Protein AF-A0A537RNT7-F1 (afdb_monomer_lite)

Radius of gyration: 30.48 Å; chains: 1; bounding box: 81×65×104 Å

pLDDT: mean 70.05, std 24.28, range [28.72, 98.38]

Foldseek 3Di:
DDDDDDDDDDPPPPPDPPPPQPFQADQAFKWKFKKWKKKAFQDDQQGGDHGDRDIDIDMWIKMWGWHDDDRQKTKTWIDTPRDIWIKIWGQDSQQWIWMDTDFWIKIKHDPDSQWIKIWIFGDDPGMTMIMITPTTGGPDDPPDPPPPPPPDPDDDDDDDDDDPDPPPPPPPPPVVPVVPDDDPPDPDPPDPDDDDDDDDDDDDDD

Structure (mmCIF, N/CA/C/O backbone):
data_AF-A0A537RNT7-F1
#
_entry.id   AF-A0A537RNT7-F1
#
loop_
_atom_site.group_PDB
_atom_site.id
_atom_site.type_symbol
_atom_site.label_atom_id
_atom_site.label_alt_id
_atom_site.label_comp_id
_atom_site.label_asym_id
_atom_site.label_entity_id
_atom_site.label_seq_id
_atom_site.pdbx_PDB_ins_code
_atom_site.Cartn_x
_atom_site.Cartn_y
_atom_site.Cartn_z
_atom_site.occupancy
_atom_site.B_iso_or_equiv
_atom_site.auth_seq_id
_atom_site.auth_comp_id
_atom_site.auth_asym_id
_atom_site.auth_atom_id
_atom_site.pdbx_PDB_model_num
ATOM 1 N N . MET A 1 1 ? -22.898 -2.368 80.559 1.00 43.19 1 MET A N 1
ATOM 2 C CA . MET A 1 1 ? -22.439 -3.370 79.573 1.00 43.19 1 MET A CA 1
ATOM 3 C C . MET A 1 1 ? -23.565 -3.622 78.578 1.00 43.19 1 MET A C 1
ATOM 5 O O . MET A 1 1 ? -24.554 -4.219 78.964 1.00 43.19 1 MET A O 1
ATOM 9 N N . SER A 1 2 ? -23.454 -3.150 77.336 1.00 40.31 2 SER A N 1
ATOM 10 C CA . SER A 1 2 ? -24.200 -3.710 76.201 1.00 40.31 2 SER A CA 1
ATOM 11 C C . SER A 1 2 ? -23.455 -3.358 74.917 1.00 40.31 2 SER A C 1
ATOM 13 O O . SER A 1 2 ? -23.064 -2.210 74.714 1.00 40.31 2 SER A O 1
ATOM 15 N N . LYS A 1 3 ? -23.155 -4.393 74.136 1.00 45.81 3 LYS A N 1
ATOM 16 C CA . LYS A 1 3 ? -22.299 -4.388 72.951 1.00 45.81 3 LYS A CA 1
ATOM 17 C C . LYS A 1 3 ? -23.186 -4.149 71.731 1.00 45.81 3 LYS A C 1
ATOM 19 O O . LYS A 1 3 ? -24.070 -4.958 71.479 1.00 45.81 3 LYS A O 1
ATOM 24 N N . LEU A 1 4 ? -22.922 -3.106 70.952 1.00 47.31 4 LEU A N 1
ATOM 25 C CA . LEU A 1 4 ? -23.446 -2.975 69.591 1.00 47.31 4 LEU A CA 1
ATOM 26 C C . LEU A 1 4 ? -22.250 -2.850 68.653 1.00 47.31 4 LEU A C 1
ATOM 28 O O . LEU A 1 4 ? -21.698 -1.776 68.437 1.00 47.31 4 LEU A O 1
ATOM 32 N N . ALA A 1 5 ? -21.798 -4.013 68.188 1.00 50.59 5 ALA A N 1
ATOM 33 C CA . ALA A 1 5 ? -20.773 -4.147 67.170 1.00 50.59 5 ALA A CA 1
ATOM 34 C C . ALA A 1 5 ? -21.406 -3.852 65.806 1.00 50.59 5 ALA A C 1
ATOM 36 O O . ALA A 1 5 ? -22.271 -4.596 65.345 1.00 50.59 5 ALA A O 1
ATOM 37 N N . TRP A 1 6 ? -20.981 -2.766 65.167 1.00 46.75 6 TRP A N 1
ATOM 38 C CA . TRP A 1 6 ? -21.358 -2.458 63.794 1.00 46.75 6 TRP A CA 1
ATOM 39 C C . TRP A 1 6 ? -20.323 -3.101 62.868 1.00 46.75 6 TRP A C 1
ATOM 41 O O . TRP A 1 6 ? -19.198 -2.622 62.749 1.00 46.75 6 TRP A O 1
ATOM 51 N N . ILE A 1 7 ? -20.677 -4.228 62.251 1.00 51.19 7 ILE A N 1
ATOM 52 C CA . ILE A 1 7 ? -19.862 -4.837 61.196 1.00 51.19 7 ILE A CA 1
ATOM 53 C C . ILE A 1 7 ? -20.278 -4.177 59.882 1.00 51.19 7 ILE A C 1
ATOM 55 O O . ILE A 1 7 ? -21.310 -4.511 59.303 1.00 51.19 7 ILE A O 1
ATOM 59 N N . GLY A 1 8 ? -19.489 -3.202 59.432 1.00 55.38 8 GLY A N 1
ATOM 60 C CA . GLY A 1 8 ? -19.576 -2.670 58.076 1.00 55.38 8 GLY A CA 1
ATOM 61 C C . GLY A 1 8 ? -18.930 -3.649 57.099 1.00 55.38 8 GLY A C 1
ATOM 62 O O . GLY A 1 8 ? -17.717 -3.842 57.121 1.00 55.38 8 GLY A O 1
ATOM 63 N N . PHE A 1 9 ? -19.736 -4.282 56.248 1.00 56.91 9 PHE A N 1
ATOM 64 C CA . PHE A 1 9 ? -19.263 -5.143 55.164 1.00 56.91 9 PHE A CA 1
ATOM 65 C C . PHE A 1 9 ? -18.725 -4.255 54.028 1.00 56.91 9 PHE A C 1
ATOM 67 O O . PHE A 1 9 ? -19.491 -3.688 53.251 1.00 56.91 9 PHE A O 1
ATOM 74 N N . PHE A 1 10 ? -17.404 -4.083 53.951 1.00 54.62 10 PHE A N 1
ATOM 75 C CA . PHE A 1 10 ? -16.751 -3.341 52.869 1.00 54.62 10 PHE A CA 1
ATOM 76 C C . PHE A 1 10 ? -16.607 -4.264 51.649 1.00 54.62 10 PHE A C 1
ATOM 78 O O . PHE A 1 10 ? -15.688 -5.078 51.569 1.00 54.62 10 PHE A O 1
ATOM 85 N N . ALA A 1 11 ? -17.540 -4.178 50.699 1.00 60.09 11 ALA A N 1
ATOM 86 C CA . ALA A 1 11 ? -17.417 -4.862 49.416 1.00 60.09 11 ALA A CA 1
ATOM 87 C C . ALA A 1 11 ? -16.386 -4.122 48.546 1.00 60.09 11 ALA A C 1
ATOM 89 O O . ALA A 1 11 ? -16.688 -3.091 47.946 1.00 60.09 11 ALA A O 1
ATOM 90 N N . ILE A 1 12 ? -15.153 -4.632 48.489 1.00 62.16 12 ILE A N 1
ATOM 91 C CA . ILE A 1 12 ? -14.132 -4.140 47.558 1.00 62.16 12 ILE A CA 1
ATOM 92 C C . ILE A 1 12 ? -14.492 -4.662 46.163 1.00 62.16 12 ILE A C 1
ATOM 94 O O . ILE A 1 12 ? -14.160 -5.787 45.795 1.00 62.16 12 ILE A O 1
ATOM 98 N N . LEU A 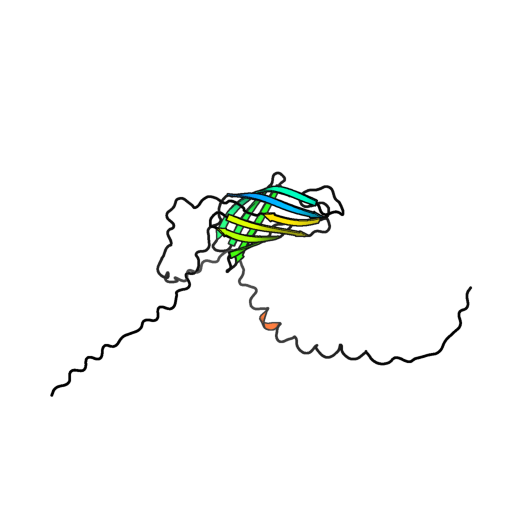1 13 ? -15.210 -3.843 45.393 1.00 64.25 13 LEU A N 1
ATOM 99 C CA . LEU A 1 13 ? -15.460 -4.085 43.978 1.00 64.25 13 LEU A CA 1
ATOM 100 C C . LEU A 1 13 ? -14.142 -3.854 43.224 1.00 64.25 13 LEU A C 1
ATOM 102 O O . LEU A 1 13 ? -13.757 -2.719 42.946 1.00 64.25 13 LEU A O 1
ATOM 106 N N . THR A 1 14 ? -13.406 -4.925 42.935 1.00 64.12 14 THR A N 1
ATOM 107 C CA . THR A 1 14 ? -12.232 -4.858 42.063 1.00 64.12 14 THR A CA 1
ATOM 108 C C . THR A 1 14 ? -12.715 -4.594 40.640 1.00 64.12 14 THR A C 1
ATOM 110 O O . THR A 1 14 ? -13.122 -5.495 39.911 1.00 64.12 14 THR A O 1
ATOM 113 N N . ALA A 1 15 ? -12.723 -3.322 40.241 1.00 62.75 15 ALA A N 1
ATOM 114 C CA . ALA A 1 15 ? -12.911 -2.951 38.849 1.00 62.75 15 ALA A CA 1
ATOM 115 C C . ALA A 1 15 ? -11.718 -3.502 38.055 1.00 62.75 15 ALA A C 1
ATOM 117 O O . ALA A 1 15 ? -10.643 -2.903 38.029 1.00 62.75 15 ALA A O 1
ATOM 118 N N . ALA A 1 16 ? -11.886 -4.678 37.446 1.00 60.75 16 ALA A N 1
ATOM 119 C CA . ALA A 1 16 ? -10.950 -5.154 36.443 1.00 60.75 16 ALA A CA 1
ATOM 120 C C . ALA A 1 16 ? -10.860 -4.072 35.356 1.00 60.75 16 ALA A C 1
ATOM 122 O O . ALA A 1 16 ? -11.909 -3.588 34.914 1.00 60.75 16 ALA A O 1
ATOM 123 N N . PRO A 1 17 ? -9.655 -3.652 34.931 1.00 56.00 17 PRO A N 1
ATOM 124 C CA . PRO A 1 17 ? -9.546 -2.698 33.846 1.00 56.00 17 PRO A CA 1
ATOM 125 C C . PRO A 1 17 ? -10.204 -3.328 32.621 1.00 56.00 17 PRO A C 1
ATOM 127 O O . PRO A 1 17 ? -9.716 -4.314 32.067 1.00 56.00 17 PRO A O 1
ATOM 130 N N . ALA A 1 18 ? -11.343 -2.774 32.211 1.00 61.38 18 ALA A N 1
ATOM 131 C CA . ALA A 1 18 ? -11.897 -3.054 30.905 1.00 61.38 18 ALA A CA 1
ATOM 132 C C . ALA A 1 18 ? -10.848 -2.571 29.903 1.00 61.38 18 ALA A C 1
ATOM 134 O O . ALA A 1 18 ? -10.627 -1.367 29.761 1.00 61.38 18 ALA A O 1
ATOM 135 N N . SER A 1 19 ? -10.150 -3.505 29.255 1.00 53.81 19 SER A N 1
ATOM 136 C CA . SER A 1 19 ? -9.335 -3.176 28.094 1.00 53.81 19 SER A CA 1
ATOM 137 C C . SER A 1 19 ? -10.293 -2.569 27.079 1.00 53.81 19 SER A C 1
ATOM 139 O O . SER A 1 19 ? -11.113 -3.275 26.491 1.00 53.81 19 SER A O 1
ATOM 141 N N . ALA A 1 20 ? -10.272 -1.241 26.964 1.00 51.84 20 ALA A N 1
ATOM 142 C CA . ALA A 1 20 ? -11.041 -0.535 25.964 1.00 51.84 20 ALA A CA 1
ATOM 143 C C . ALA A 1 20 ? -10.585 -1.089 24.618 1.00 51.84 20 ALA A C 1
ATOM 145 O O . ALA A 1 20 ? -9.465 -0.825 24.178 1.00 51.84 20 ALA A O 1
ATOM 146 N N . GLN A 1 21 ? -11.426 -1.921 24.005 1.00 53.06 21 GLN A N 1
ATOM 147 C CA . GLN A 1 21 ? -11.196 -2.415 22.663 1.00 53.06 21 GLN A CA 1
ATOM 148 C C . GLN A 1 21 ? -11.067 -1.180 21.782 1.00 53.06 21 GLN A C 1
ATOM 150 O O . GLN A 1 21 ? -12.055 -0.486 21.544 1.00 53.06 21 GLN A O 1
ATOM 155 N N . THR A 1 22 ? -9.833 -0.853 21.389 1.00 61.53 22 THR A N 1
ATOM 156 C CA . THR A 1 22 ? -9.550 0.360 20.629 1.00 61.53 22 THR A CA 1
ATOM 157 C C . THR A 1 22 ? -10.434 0.319 19.394 1.00 61.53 22 THR A C 1
ATOM 159 O O . THR A 1 22 ? -10.381 -0.649 18.626 1.00 61.53 22 THR A O 1
ATOM 162 N N . ALA A 1 23 ? -11.312 1.317 19.268 1.00 77.06 23 ALA A N 1
ATOM 163 C CA . ALA A 1 23 ? -12.194 1.434 18.121 1.00 77.06 23 ALA A CA 1
ATOM 164 C C . ALA A 1 23 ? -11.345 1.315 16.851 1.00 77.06 23 ALA A C 1
ATOM 166 O O . ALA A 1 23 ? -10.256 1.888 16.774 1.00 77.06 23 ALA A O 1
ATOM 167 N N . ILE A 1 24 ? -11.802 0.509 15.892 1.00 86.19 24 ILE A N 1
ATOM 168 C CA . ILE A 1 24 ? -11.060 0.325 14.645 1.00 86.19 24 ILE A CA 1
ATOM 169 C C . ILE A 1 24 ? -11.063 1.683 13.928 1.00 86.19 24 ILE A C 1
ATOM 171 O O . ILE A 1 24 ? -12.154 2.194 13.667 1.00 86.19 24 ILE A O 1
ATOM 175 N N . PRO A 1 25 ? -9.892 2.282 13.647 1.00 87.38 25 PRO A N 1
ATOM 176 C CA . PRO A 1 25 ? -9.839 3.604 13.040 1.00 87.38 25 PRO A CA 1
ATOM 177 C C . PRO A 1 25 ? -10.431 3.561 11.633 1.00 87.38 25 PRO A C 1
ATOM 179 O O . PRO A 1 25 ? -10.154 2.634 10.871 1.00 87.38 25 PRO A O 1
ATOM 182 N N . ASP A 1 26 ? -11.236 4.566 11.294 1.00 91.12 26 ASP A N 1
ATOM 183 C CA . ASP A 1 26 ? -11.715 4.777 9.931 1.00 91.12 26 ASP A CA 1
ATOM 184 C C . ASP A 1 26 ? -10.600 5.426 9.105 1.00 91.12 26 ASP A C 1
ATOM 186 O O . ASP A 1 26 ? -10.165 6.538 9.400 1.00 91.12 26 ASP A O 1
ATOM 190 N N . LEU A 1 27 ? -10.107 4.703 8.104 1.00 93.38 27 LEU A N 1
ATOM 191 C CA . LEU A 1 27 ? -9.015 5.112 7.225 1.00 93.38 27 LEU A CA 1
ATOM 192 C C . LEU A 1 27 ? -9.521 5.643 5.878 1.00 93.38 27 LEU A C 1
ATOM 194 O O . LEU A 1 27 ? -8.708 6.013 5.028 1.00 93.38 27 LEU A O 1
ATOM 198 N N . ARG A 1 28 ? -10.840 5.669 5.643 1.00 95.19 28 ARG A N 1
ATOM 199 C CA . ARG A 1 28 ? -11.409 6.114 4.364 1.00 95.19 28 ARG A CA 1
ATOM 200 C C . ARG A 1 28 ? -10.995 7.545 4.027 1.00 95.19 28 ARG A C 1
ATOM 202 O O . ARG A 1 28 ? -10.928 8.418 4.889 1.00 95.19 28 ARG A O 1
ATOM 209 N N . GLY A 1 29 ? -10.769 7.784 2.738 1.00 95.00 29 GLY A N 1
ATOM 210 C CA . GLY A 1 29 ? -10.389 9.080 2.182 1.00 95.00 29 GLY A CA 1
ATOM 211 C C . GLY A 1 29 ? -9.071 9.051 1.414 1.00 95.00 29 GLY A C 1
ATOM 212 O O . GLY A 1 29 ? -8.588 7.992 1.010 1.00 95.00 29 GLY A O 1
ATOM 213 N N . THR A 1 30 ? -8.519 10.239 1.170 1.00 95.00 30 THR A N 1
ATOM 214 C CA . THR A 1 30 ? -7.352 10.435 0.303 1.00 95.00 30 THR A CA 1
ATOM 215 C C . THR A 1 30 ? -6.109 10.744 1.123 1.00 95.00 30 THR A C 1
ATOM 217 O O . THR A 1 30 ? -6.066 11.715 1.876 1.00 95.00 30 THR A O 1
ATOM 220 N N . TRP A 1 31 ? -5.081 9.937 0.914 1.00 94.25 31 TRP A N 1
ATOM 221 C CA . TRP A 1 31 ? -3.789 9.997 1.570 1.00 94.25 31 TRP A CA 1
ATOM 222 C C . TRP A 1 31 ? -2.728 10.370 0.547 1.00 94.25 31 TRP A C 1
ATOM 224 O O . TRP A 1 31 ? -2.708 9.823 -0.554 1.00 94.25 31 TRP A O 1
ATOM 234 N N . LYS A 1 32 ? -1.839 11.298 0.892 1.00 92.62 32 LYS A N 1
ATOM 235 C CA . LYS A 1 32 ? -0.743 11.726 0.013 1.00 92.62 32 LYS A CA 1
ATOM 236 C C . LYS A 1 32 ? 0.597 11.522 0.695 1.00 92.62 32 LYS A C 1
ATOM 238 O O . LYS A 1 32 ? 0.715 11.750 1.900 1.00 92.62 32 LYS A O 1
ATOM 243 N N . GLY A 1 33 ? 1.603 11.137 -0.076 1.00 90.38 33 GLY A N 1
ATOM 244 C CA . GLY A 1 33 ? 2.962 10.981 0.422 1.00 90.38 33 GLY A CA 1
ATOM 245 C C . GLY A 1 33 ? 3.997 11.011 -0.693 1.00 90.38 33 GLY A C 1
ATOM 246 O O . GLY A 1 33 ? 3.669 10.963 -1.878 1.00 90.38 33 GLY A O 1
ATOM 247 N N . ASN A 1 34 ? 5.257 11.086 -0.277 1.00 90.25 34 ASN A N 1
ATOM 248 C CA . ASN A 1 34 ? 6.408 10.893 -1.144 1.00 90.25 34 ASN A CA 1
ATOM 249 C C . ASN A 1 34 ? 7.112 9.607 -0.739 1.00 90.25 34 ASN A C 1
ATOM 251 O O . ASN A 1 34 ? 7.266 9.309 0.446 1.00 90.25 34 ASN A O 1
ATOM 255 N N . SER A 1 35 ? 7.507 8.855 -1.748 1.00 89.44 35 SER A N 1
ATOM 256 C CA . SER A 1 35 ? 8.109 7.547 -1.619 1.00 89.44 35 SER A CA 1
ATOM 257 C C . SER A 1 35 ? 9.646 7.669 -1.544 1.00 89.44 35 SER A C 1
ATOM 259 O O . SER A 1 35 ? 10.236 8.540 -2.184 1.00 89.44 35 SER A O 1
ATOM 261 N N . GLU A 1 36 ? 10.313 6.779 -0.812 1.00 91.94 36 GLU A N 1
ATOM 262 C CA . GLU A 1 36 ? 11.768 6.564 -0.824 1.00 91.94 36 GLU A CA 1
ATOM 263 C C . GLU A 1 36 ? 12.036 5.112 -1.245 1.00 91.94 36 GLU A C 1
ATOM 265 O O . GLU A 1 36 ? 11.879 4.186 -0.450 1.00 91.94 36 GLU A O 1
ATOM 270 N N . SER A 1 37 ? 12.351 4.896 -2.526 1.00 90.62 37 SER A N 1
ATOM 271 C CA . SER A 1 37 ? 12.498 3.559 -3.120 1.00 90.62 37 SER A CA 1
ATOM 272 C C . SER A 1 37 ? 13.939 3.225 -3.473 1.00 90.62 37 SER A C 1
ATOM 274 O O . SER A 1 37 ? 14.713 4.097 -3.869 1.00 90.62 37 SER A O 1
ATOM 276 N N . ILE A 1 38 ? 14.260 1.939 -3.382 1.00 92.88 38 ILE A N 1
ATOM 277 C CA . ILE A 1 38 ? 15.464 1.326 -3.927 1.00 92.88 38 ILE A CA 1
ATOM 278 C C . ILE A 1 38 ? 15.061 0.210 -4.892 1.00 92.88 38 ILE A C 1
ATOM 280 O O . ILE A 1 38 ? 14.199 -0.617 -4.588 1.00 92.88 38 ILE A O 1
ATOM 284 N N . ILE A 1 39 ? 15.657 0.225 -6.081 1.00 92.94 39 ILE A N 1
ATOM 285 C CA . ILE A 1 39 ? 15.266 -0.622 -7.209 1.00 92.94 39 ILE A CA 1
ATOM 286 C C . ILE A 1 39 ? 16.500 -1.331 -7.760 1.00 92.94 39 ILE A C 1
ATOM 288 O O . ILE A 1 39 ? 17.500 -0.681 -8.069 1.00 92.94 39 ILE A O 1
ATOM 292 N N . LEU A 1 40 ? 16.403 -2.644 -7.942 1.00 92.56 40 LEU A N 1
ATOM 293 C CA . LEU A 1 40 ? 17.336 -3.459 -8.718 1.00 92.56 40 LEU A CA 1
ATOM 294 C C . LEU A 1 40 ? 16.601 -4.019 -9.945 1.00 92.56 40 LEU A C 1
ATOM 296 O O . LEU A 1 40 ? 15.447 -4.433 -9.827 1.00 92.56 40 LEU A O 1
ATOM 300 N N . GLY A 1 41 ? 17.246 -4.038 -11.114 1.00 92.31 41 GLY A N 1
ATOM 301 C CA . GLY A 1 41 ? 16.611 -4.457 -12.368 1.00 92.31 41 GLY A CA 1
ATOM 302 C C . GLY A 1 41 ? 15.785 -3.347 -13.031 1.00 92.31 41 GLY A C 1
ATOM 303 O O . GLY A 1 41 ? 16.195 -2.184 -13.034 1.00 92.31 41 GLY A O 1
ATOM 304 N N . ALA A 1 42 ? 14.653 -3.709 -13.642 1.00 88.06 42 ALA A N 1
ATOM 305 C CA . ALA A 1 42 ? 13.812 -2.814 -14.454 1.00 88.06 42 ALA A CA 1
ATOM 306 C C . ALA A 1 42 ? 12.785 -1.979 -13.647 1.00 88.06 42 ALA A C 1
ATOM 308 O O . ALA A 1 42 ? 12.146 -1.073 -14.188 1.00 88.06 42 ALA A O 1
ATOM 309 N N . GLY A 1 43 ? 12.624 -2.259 -12.350 1.00 85.38 43 GLY A N 1
ATOM 310 C CA . GLY A 1 43 ? 11.585 -1.651 -11.508 1.00 85.38 43 GLY A CA 1
ATOM 311 C C . GLY A 1 43 ? 10.179 -2.198 -11.775 1.00 85.38 43 GLY A C 1
ATOM 312 O O . GLY A 1 43 ? 10.021 -3.275 -12.343 1.00 85.38 43 GLY A O 1
ATOM 313 N N . ASN A 1 44 ? 9.157 -1.455 -11.343 1.00 82.88 44 ASN A N 1
ATOM 314 C CA . ASN A 1 44 ? 7.738 -1.782 -11.546 1.00 82.88 44 ASN A CA 1
ATOM 315 C C . ASN A 1 44 ? 6.987 -0.598 -12.205 1.00 82.88 44 ASN A C 1
ATOM 317 O O . ASN A 1 44 ? 7.604 0.450 -12.406 1.00 82.88 44 ASN A O 1
ATOM 321 N N . PRO A 1 45 ? 5.688 -0.696 -12.551 1.00 83.25 45 PRO A N 1
ATOM 322 C CA . PRO A 1 45 ? 4.965 0.385 -13.236 1.00 83.25 45 PRO A CA 1
ATOM 323 C C . PRO A 1 45 ? 5.047 1.755 -12.537 1.00 83.25 45 PRO A C 1
ATOM 325 O O . PRO A 1 45 ? 5.189 2.789 -13.195 1.00 83.25 45 PRO A O 1
ATOM 328 N N . HIS A 1 46 ? 5.046 1.778 -11.202 1.00 81.44 46 HIS A N 1
ATOM 329 C CA . HIS A 1 46 ? 5.174 3.005 -10.410 1.00 81.44 46 HIS A CA 1
ATOM 330 C C . HIS A 1 46 ? 6.614 3.519 -10.282 1.00 81.44 46 HIS A C 1
ATOM 332 O O . HIS A 1 46 ? 6.825 4.726 -10.142 1.00 81.44 46 HIS A O 1
ATOM 338 N N . HIS A 1 47 ? 7.595 2.625 -10.390 1.00 80.50 47 HIS A N 1
ATOM 339 C CA . HIS A 1 47 ? 9.023 2.875 -10.209 1.00 80.50 47 HIS A CA 1
ATOM 340 C C . HIS A 1 47 ? 9.851 2.459 -11.434 1.00 80.50 47 HIS A C 1
ATOM 342 O O . HIS A 1 47 ? 10.967 1.963 -11.292 1.00 80.50 47 HIS A O 1
ATOM 348 N N . ALA A 1 48 ? 9.309 2.649 -12.639 1.00 80.06 48 ALA A N 1
ATOM 349 C CA . ALA A 1 48 ? 9.948 2.183 -13.864 1.00 80.06 48 ALA A CA 1
ATOM 350 C C . ALA A 1 48 ? 11.335 2.819 -14.036 1.00 80.06 48 ALA A C 1
ATOM 352 O O . ALA A 1 48 ? 11.480 4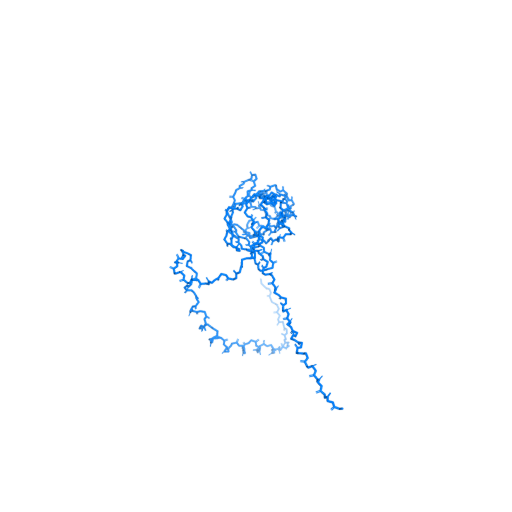.046 -13.966 1.00 80.06 48 ALA A O 1
ATOM 353 N N . ALA A 1 49 ? 12.341 1.983 -14.282 1.00 74.62 49 ALA A N 1
ATOM 354 C CA . ALA A 1 49 ? 13.726 2.389 -14.465 1.00 74.62 49 ALA A CA 1
ATOM 355 C C . ALA A 1 49 ? 14.366 1.603 -15.616 1.00 74.62 49 ALA A C 1
ATOM 357 O O . ALA A 1 49 ? 13.962 0.486 -15.933 1.00 74.62 49 ALA A O 1
ATOM 358 N N . ALA A 1 50 ? 15.392 2.175 -16.250 1.00 83.00 50 ALA A N 1
ATOM 359 C CA . ALA A 1 50 ? 16.196 1.415 -17.203 1.00 83.00 50 ALA A CA 1
ATOM 360 C C . ALA A 1 50 ? 16.834 0.210 -16.481 1.00 83.00 50 ALA A C 1
ATOM 362 O O . ALA A 1 50 ? 17.404 0.422 -15.407 1.00 83.00 50 ALA A O 1
ATOM 363 N N . PRO A 1 51 ? 16.789 -1.020 -17.027 1.00 87.62 51 PRO A N 1
ATOM 364 C CA . PRO A 1 51 ? 17.398 -2.185 -16.389 1.00 87.62 51 PRO A CA 1
ATOM 365 C C . PRO A 1 51 ? 18.865 -1.940 -16.020 1.00 87.62 51 PRO A C 1
ATOM 367 O O . PRO A 1 51 ? 19.607 -1.320 -16.780 1.00 87.62 51 PRO A O 1
ATOM 370 N N . SER A 1 52 ? 19.277 -2.371 -14.830 1.00 90.25 52 SER A N 1
ATOM 371 C CA . SER A 1 52 ? 20.693 -2.464 -14.458 1.00 90.25 52 SER A CA 1
ATOM 372 C C . SER A 1 52 ? 20.902 -3.316 -13.220 1.00 90.25 52 SER A C 1
ATOM 374 O O . SER A 1 52 ? 19.997 -3.506 -12.401 1.00 90.25 52 SER A O 1
ATOM 376 N N . ASP A 1 53 ? 22.146 -3.765 -13.107 1.00 90.62 53 ASP A N 1
ATOM 377 C CA . ASP A 1 53 ? 22.644 -4.650 -12.061 1.00 90.62 53 ASP A CA 1
ATOM 378 C C . ASP A 1 53 ? 23.060 -3.897 -10.788 1.00 90.62 53 ASP A C 1
ATOM 380 O O . ASP A 1 53 ? 23.553 -4.500 -9.839 1.00 90.62 53 ASP A O 1
ATOM 384 N N . GLN A 1 54 ? 22.880 -2.572 -10.757 1.00 92.81 54 GLN A N 1
ATOM 385 C CA . GLN A 1 54 ? 23.179 -1.735 -9.597 1.00 92.81 54 GLN A CA 1
ATOM 386 C C . GLN A 1 54 ? 21.887 -1.219 -8.947 1.00 92.81 54 GLN A C 1
ATOM 388 O O . GLN A 1 54 ? 20.994 -0.737 -9.660 1.00 92.81 54 GLN A O 1
ATOM 393 N N . PRO A 1 55 ? 21.785 -1.254 -7.603 1.00 93.25 55 PRO A N 1
ATOM 394 C CA . PRO A 1 55 ? 20.669 -0.650 -6.893 1.00 93.25 55 PRO A CA 1
ATOM 395 C C . PRO A 1 55 ? 20.583 0.853 -7.154 1.00 93.25 55 PRO A C 1
ATOM 397 O O . PRO A 1 55 ? 21.589 1.566 -7.131 1.00 93.25 55 PRO A O 1
ATOM 400 N N . ARG A 1 56 ? 19.368 1.351 -7.374 1.00 91.44 56 ARG A N 1
ATOM 401 C CA . ARG A 1 56 ? 19.105 2.765 -7.654 1.00 91.44 56 ARG A CA 1
ATOM 402 C C . ARG A 1 56 ? 18.055 3.337 -6.733 1.00 91.44 56 ARG A C 1
ATOM 404 O O . ARG A 1 56 ? 17.014 2.726 -6.517 1.00 91.44 56 ARG A O 1
ATOM 411 N N . LEU A 1 57 ? 18.350 4.529 -6.228 1.00 91.75 57 LEU A N 1
ATOM 412 C CA . LEU A 1 57 ? 17.445 5.294 -5.386 1.00 91.75 57 LEU A CA 1
ATOM 413 C C . LEU A 1 57 ? 16.503 6.122 -6.258 1.00 91.75 57 LEU A C 1
ATOM 415 O O . LEU A 1 57 ? 16.931 6.751 -7.226 1.00 91.75 57 LEU A O 1
ATOM 419 N N . ASN A 1 58 ? 15.221 6.116 -5.912 1.00 85.69 58 ASN A N 1
ATOM 420 C CA . ASN A 1 58 ? 14.186 6.856 -6.622 1.00 85.69 58 ASN A CA 1
ATOM 421 C C . ASN A 1 58 ? 13.103 7.324 -5.640 1.00 85.69 58 ASN A C 1
ATOM 423 O O . ASN A 1 58 ? 12.812 6.645 -4.654 1.00 85.69 58 ASN A O 1
ATOM 427 N N . SER A 1 59 ? 12.471 8.455 -5.930 1.00 86.12 59 SER A N 1
ATOM 428 C CA . SER A 1 59 ? 11.374 9.004 -5.139 1.00 86.12 59 SER A CA 1
ATOM 429 C C . SER A 1 59 ? 10.231 9.422 -6.043 1.00 86.12 59 SER A C 1
ATOM 431 O O . SER A 1 59 ? 10.421 10.139 -7.023 1.00 86.12 59 SER A O 1
ATOM 433 N N . VAL A 1 60 ? 9.027 8.979 -5.695 1.00 86.50 60 VAL A N 1
ATOM 434 C CA . VAL A 1 60 ? 7.813 9.219 -6.469 1.00 86.50 60 VAL A CA 1
ATOM 435 C C . VAL A 1 60 ? 6.735 9.756 -5.533 1.00 86.50 60 VAL A C 1
ATOM 437 O O . VAL A 1 60 ? 6.522 9.241 -4.436 1.00 86.50 60 VAL A O 1
ATOM 440 N N . ALA A 1 61 ? 6.051 10.817 -5.953 1.00 89.81 61 ALA A N 1
ATOM 441 C CA . ALA A 1 61 ? 4.848 11.264 -5.267 1.00 89.81 61 ALA A CA 1
ATOM 442 C C . ALA A 1 61 ? 3.709 10.282 -5.555 1.00 89.81 61 ALA A C 1
ATOM 444 O O . ALA A 1 61 ? 3.496 9.890 -6.706 1.00 89.81 61 ALA A O 1
ATOM 445 N N . PHE A 1 62 ? 2.954 9.917 -4.526 1.00 89.00 62 PHE A N 1
ATOM 446 C CA . PHE A 1 62 ? 1.834 8.998 -4.664 1.00 89.00 62 PHE A CA 1
ATOM 447 C C . PHE A 1 62 ? 0.590 9.508 -3.932 1.00 89.00 62 PHE A C 1
ATOM 449 O O . PHE A 1 62 ? 0.640 10.368 -3.045 1.00 89.00 62 PHE A O 1
ATOM 456 N N . THR A 1 63 ? -0.553 8.961 -4.324 1.00 93.12 63 THR A N 1
ATOM 457 C CA . THR A 1 63 ? -1.847 9.159 -3.679 1.00 93.12 63 THR A CA 1
ATOM 458 C C . THR A 1 63 ? -2.484 7.801 -3.423 1.00 93.12 63 THR A C 1
ATOM 460 O O . THR A 1 63 ? -2.565 6.976 -4.321 1.00 93.12 63 THR A O 1
ATOM 463 N N . VAL A 1 64 ? -2.964 7.575 -2.206 1.00 93.81 64 VAL A N 1
ATOM 464 C CA . VAL A 1 64 ? -3.775 6.412 -1.844 1.00 93.81 64 VAL A CA 1
ATOM 465 C C . VAL A 1 64 ? -5.193 6.887 -1.577 1.00 93.81 64 VAL A C 1
ATOM 467 O O . VAL A 1 64 ? -5.411 7.787 -0.772 1.00 93.81 64 VAL A O 1
ATOM 470 N N . THR A 1 65 ? -6.174 6.276 -2.226 1.00 96.56 65 THR A N 1
ATOM 471 C CA . THR A 1 65 ? -7.592 6.507 -1.939 1.00 96.56 65 THR A CA 1
ATOM 472 C C . THR A 1 65 ? -8.187 5.245 -1.342 1.00 96.56 65 THR A C 1
ATOM 474 O O . THR A 1 65 ? -8.218 4.218 -2.013 1.00 96.56 65 THR A O 1
ATOM 477 N N . ILE A 1 66 ? -8.667 5.324 -0.102 1.00 97.19 66 ILE A N 1
ATOM 478 C CA . ILE A 1 66 ? -9.395 4.245 0.575 1.00 97.19 66 ILE A CA 1
ATOM 479 C C . ILE A 1 66 ? -10.890 4.535 0.429 1.00 97.19 66 ILE A C 1
ATOM 481 O O . ILE A 1 66 ? -11.405 5.470 1.047 1.00 97.19 66 ILE A O 1
ATOM 485 N N . ASP A 1 67 ? -11.580 3.763 -0.411 1.00 96.12 67 ASP A N 1
ATOM 486 C CA . ASP A 1 67 ? -12.990 3.982 -0.764 1.00 96.12 67 ASP A CA 1
ATOM 487 C C . ASP A 1 67 ? -13.955 3.114 0.055 1.00 96.12 67 ASP A C 1
ATOM 489 O O . ASP A 1 67 ? -15.081 3.531 0.336 1.00 96.12 67 ASP A O 1
ATOM 493 N N . LYS A 1 68 ? -13.521 1.926 0.488 1.00 96.62 68 LYS A N 1
ATOM 494 C CA . LYS A 1 68 ? -14.346 0.995 1.270 1.00 96.62 68 LYS A CA 1
ATOM 495 C C . LYS A 1 68 ? -13.617 0.548 2.516 1.00 96.62 68 LYS A C 1
ATOM 497 O O . LYS A 1 68 ? -12.470 0.127 2.439 1.00 96.62 68 LYS A O 1
ATOM 502 N N . GLN A 1 69 ? -14.328 0.551 3.639 1.00 97.69 69 GLN A N 1
ATOM 503 C CA . GLN A 1 69 ? -13.866 -0.053 4.879 1.00 97.69 69 GLN A CA 1
ATOM 504 C C . GLN A 1 69 ? -15.037 -0.692 5.628 1.00 97.69 69 GLN A C 1
ATOM 506 O O . GLN A 1 69 ? -16.053 -0.046 5.876 1.00 97.69 69 GLN A O 1
ATOM 511 N N . ASP A 1 70 ? -14.872 -1.963 5.986 1.00 96.44 70 ASP A N 1
ATOM 512 C CA . ASP A 1 70 ? -15.771 -2.745 6.832 1.00 96.44 70 ASP A CA 1
ATOM 513 C C . ASP A 1 70 ? -14.970 -3.320 8.011 1.00 96.44 70 ASP A C 1
ATOM 515 O O . ASP A 1 70 ? -14.286 -4.355 7.923 1.00 96.44 70 ASP A O 1
ATOM 519 N N . GLY A 1 71 ? -15.016 -2.587 9.125 1.00 94.06 71 GLY A N 1
ATOM 520 C CA . GLY A 1 71 ? -14.207 -2.855 10.304 1.00 94.06 71 GLY A CA 1
ATOM 521 C C . GLY A 1 71 ? -12.718 -2.836 9.959 1.00 94.06 71 GLY A C 1
ATOM 522 O O . GLY A 1 71 ? -12.172 -1.810 9.564 1.00 94.06 71 GLY A O 1
ATOM 523 N N . ARG A 1 72 ? -12.054 -3.986 10.127 1.00 95.50 72 ARG A N 1
ATOM 524 C CA . ARG A 1 72 ? -10.610 -4.163 9.889 1.00 95.50 72 ARG A CA 1
ATOM 525 C C . ARG A 1 72 ? -10.249 -4.435 8.431 1.00 95.50 72 ARG A C 1
ATOM 527 O O . ARG A 1 72 ? -9.073 -4.617 8.159 1.00 95.50 72 ARG A O 1
ATOM 534 N N . ARG A 1 73 ? -11.215 -4.535 7.520 1.00 97.69 73 ARG A N 1
ATOM 535 C CA . ARG A 1 73 ? -10.983 -4.844 6.101 1.00 97.69 73 ARG A CA 1
ATOM 536 C C . ARG A 1 73 ? -11.262 -3.599 5.284 1.00 97.69 73 ARG A C 1
ATOM 538 O O . ARG A 1 73 ? -12.294 -2.969 5.498 1.00 97.69 73 ARG A O 1
ATOM 545 N N . PHE A 1 74 ? -10.383 -3.256 4.358 1.00 97.75 74 PHE A N 1
ATOM 546 C CA . PHE A 1 74 ? -10.579 -2.105 3.486 1.00 97.75 74 PHE A CA 1
ATOM 547 C C . PHE A 1 74 ? -9.970 -2.345 2.106 1.00 97.75 74 PHE A C 1
ATOM 549 O O . PHE A 1 74 ? -9.157 -3.248 1.918 1.00 97.75 74 PHE A O 1
ATOM 556 N N . SER A 1 75 ? -10.405 -1.561 1.129 1.00 98.38 75 SER A N 1
ATOM 557 C CA . SER A 1 75 ? -9.872 -1.572 -0.233 1.00 98.38 75 SER A CA 1
ATOM 558 C C . SER A 1 75 ? -9.658 -0.150 -0.717 1.00 98.38 75 SER A C 1
ATOM 560 O O . SER A 1 75 ? -10.189 0.805 -0.138 1.00 98.38 75 SER A O 1
ATOM 562 N N . GLY A 1 76 ? -8.880 -0.023 -1.782 1.00 97.38 76 GLY A N 1
ATOM 563 C CA . GLY A 1 76 ? -8.580 1.277 -2.337 1.00 97.38 76 GLY A CA 1
ATOM 564 C C . GLY A 1 76 ? -7.849 1.231 -3.662 1.00 97.38 76 GLY A C 1
ATOM 565 O O . GLY A 1 76 ? -7.806 0.221 -4.365 1.00 97.38 76 GLY A O 1
ATOM 566 N N . THR A 1 77 ? -7.311 2.392 -4.012 1.00 96.44 77 THR A N 1
ATOM 567 C CA . THR A 1 77 ? -6.468 2.601 -5.187 1.00 96.44 77 THR A CA 1
ATOM 568 C C . THR A 1 77 ? -5.195 3.312 -4.761 1.00 96.44 77 THR A C 1
ATOM 570 O O . THR A 1 77 ? -5.269 4.341 -4.086 1.00 96.44 77 THR A O 1
ATOM 573 N N . PHE A 1 78 ? -4.051 2.766 -5.146 1.00 92.38 78 PHE A N 1
ATOM 574 C CA . PHE A 1 78 ? -2.765 3.440 -5.122 1.00 92.38 78 PHE A CA 1
ATOM 575 C C . PHE A 1 78 ? -2.545 4.110 -6.481 1.00 92.38 78 PHE A C 1
ATOM 577 O O . PHE A 1 78 ? -2.841 3.526 -7.517 1.00 92.38 78 PHE A O 1
ATOM 584 N N . SER A 1 79 ? -2.054 5.342 -6.489 1.00 90.44 79 SER A N 1
ATOM 585 C CA . SER A 1 79 ? -1.885 6.155 -7.691 1.00 90.44 79 SER A CA 1
ATOM 586 C C . SER A 1 79 ? -0.534 6.853 -7.671 1.00 90.44 79 SER A C 1
ATOM 588 O O . SER A 1 79 ? -0.168 7.474 -6.673 1.00 90.44 79 SER A O 1
ATOM 590 N N . SER A 1 80 ? 0.171 6.843 -8.798 1.00 87.25 80 SER A N 1
ATOM 591 C CA . SER A 1 80 ? 1.323 7.713 -9.052 1.00 87.25 80 SER A CA 1
ATOM 592 C C . SER A 1 80 ? 1.151 8.441 -10.385 1.00 87.25 80 SER A C 1
ATOM 594 O O . SER A 1 80 ? 0.159 8.252 -11.085 1.00 87.25 80 SER A O 1
ATOM 596 N N . SER A 1 81 ? 2.126 9.261 -10.783 1.00 83.81 81 SER A N 1
ATOM 597 C CA . SER A 1 81 ? 2.130 9.865 -12.124 1.00 83.81 81 SER A CA 1
ATOM 598 C C 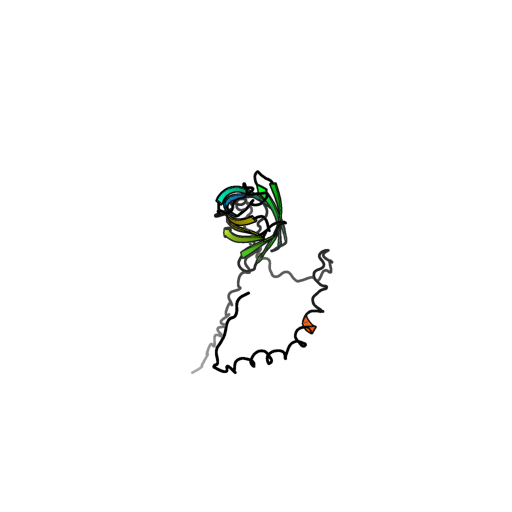. SER A 1 81 ? 2.168 8.839 -13.265 1.00 83.81 81 SER A C 1
ATOM 600 O O . SER A 1 81 ? 1.941 9.208 -14.415 1.00 83.81 81 SER A O 1
ATOM 602 N N . ARG A 1 82 ? 2.475 7.570 -12.968 1.00 82.94 82 ARG A N 1
ATOM 603 C CA . ARG A 1 82 ? 2.692 6.510 -13.960 1.00 82.94 82 ARG A CA 1
ATOM 604 C C . ARG A 1 82 ? 1.545 5.513 -14.081 1.00 82.94 82 ARG A C 1
ATOM 606 O O . ARG A 1 82 ? 1.482 4.815 -15.085 1.00 82.94 82 ARG A O 1
ATOM 613 N N . GLY A 1 83 ? 0.660 5.426 -13.092 1.00 85.62 83 GLY A N 1
ATOM 614 C CA . GLY A 1 83 ? -0.367 4.391 -13.085 1.00 85.62 83 GLY A CA 1
ATOM 615 C C . GLY A 1 83 ? -1.221 4.382 -11.830 1.00 85.62 83 GLY A C 1
ATOM 616 O O . GLY A 1 83 ? -1.016 5.188 -10.917 1.00 85.62 83 GLY A O 1
ATOM 617 N N . ASN A 1 84 ? -2.178 3.456 -11.817 1.00 91.50 84 ASN A N 1
ATOM 618 C CA . ASN A 1 84 ? -3.097 3.223 -10.715 1.00 91.50 84 ASN A CA 1
ATOM 619 C C . ASN A 1 84 ? -3.245 1.723 -10.478 1.00 91.50 84 ASN A C 1
ATOM 621 O O . ASN A 1 84 ? -3.669 1.026 -11.399 1.00 91.50 84 ASN A O 1
ATOM 625 N N . ASP A 1 85 ? -3.055 1.295 -9.237 1.00 91.94 85 ASP A N 1
ATOM 626 C CA . ASP A 1 85 ? -3.183 -0.100 -8.829 1.00 91.94 85 ASP A CA 1
ATOM 627 C C . ASP A 1 85 ? -4.285 -0.235 -7.776 1.00 91.94 85 ASP A C 1
ATOM 629 O O . ASP A 1 85 ? -4.458 0.611 -6.889 1.00 91.94 85 ASP A O 1
ATOM 633 N N . LYS A 1 86 ? -5.103 -1.282 -7.898 1.00 96.19 86 LYS A N 1
ATOM 634 C CA . LYS A 1 86 ? -6.124 -1.609 -6.897 1.00 96.19 86 LYS A CA 1
ATOM 635 C C . LYS A 1 86 ? -5.499 -2.461 -5.811 1.00 96.19 86 LYS A C 1
ATOM 637 O O . LYS A 1 86 ? -4.688 -3.328 -6.095 1.00 96.19 86 LYS A O 1
ATOM 642 N N . PHE A 1 87 ? -5.947 -2.256 -4.579 1.00 96.69 87 PHE A N 1
ATOM 643 C CA . PHE A 1 87 ? -5.481 -3.062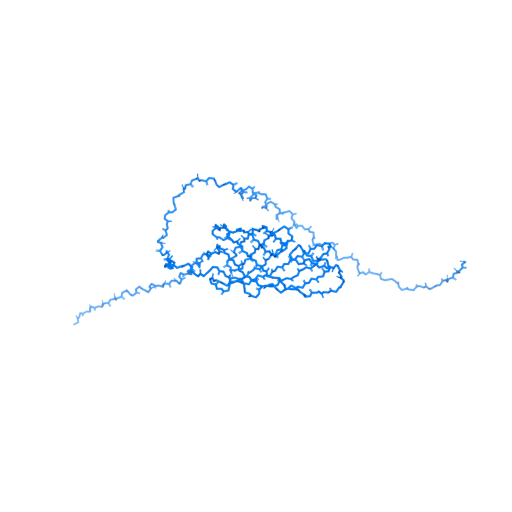 -3.461 1.00 96.69 87 PHE A CA 1
ATOM 644 C C . PHE A 1 87 ? -6.612 -3.503 -2.542 1.00 96.69 87 PHE A C 1
ATOM 646 O O . PHE A 1 87 ? -7.672 -2.869 -2.439 1.00 96.69 87 PHE A O 1
ATOM 653 N N . VAL A 1 88 ? -6.324 -4.564 -1.796 1.00 98.38 88 VAL A N 1
ATOM 654 C CA . VAL A 1 88 ? -7.092 -5.019 -0.638 1.00 98.38 88 VAL A CA 1
ATOM 655 C C . VAL A 1 88 ? -6.190 -5.055 0.587 1.00 98.38 88 VAL A C 1
ATOM 657 O O . VAL A 1 88 ? -4.998 -5.339 0.489 1.00 98.38 88 VAL A O 1
ATOM 660 N N . ALA A 1 89 ? -6.747 -4.746 1.755 1.00 98.06 89 ALA A N 1
ATOM 661 C CA . ALA A 1 89 ? -5.962 -4.629 2.971 1.00 98.06 89 ALA A CA 1
ATOM 662 C C . ALA A 1 89 ? -6.733 -5.016 4.236 1.00 98.06 89 ALA A C 1
ATOM 664 O O . ALA A 1 89 ? -7.968 -4.969 4.306 1.00 98.06 89 ALA A O 1
ATOM 665 N N . VAL A 1 90 ? -5.971 -5.374 5.270 1.00 97.69 90 VAL A N 1
ATOM 666 C CA . VAL A 1 90 ? -6.471 -5.661 6.614 1.00 97.69 90 VAL A CA 1
ATOM 667 C C . VAL A 1 90 ? -5.675 -4.929 7.694 1.00 97.69 90 VAL A C 1
ATOM 669 O O . VAL A 1 90 ? -4.461 -4.780 7.599 1.00 97.69 90 VAL A O 1
ATOM 672 N N . ILE A 1 91 ? -6.362 -4.512 8.760 1.00 95.50 91 ILE A N 1
ATOM 673 C CA . ILE A 1 91 ? -5.778 -3.942 9.979 1.00 95.50 91 ILE A CA 1
ATOM 674 C C . ILE A 1 91 ? -5.704 -5.042 11.040 1.00 95.50 91 ILE A C 1
ATOM 676 O O . ILE A 1 91 ? -6.712 -5.440 11.637 1.00 95.50 91 ILE A O 1
ATOM 680 N N . SER A 1 92 ? -4.499 -5.522 11.309 1.00 93.56 92 SER A N 1
ATOM 681 C CA . SER A 1 92 ? -4.212 -6.477 12.385 1.00 93.56 92 SER A CA 1
ATOM 682 C C . SER A 1 92 ? -4.495 -5.898 13.785 1.00 93.56 92 SER A C 1
ATOM 684 O O . SER A 1 92 ? -4.727 -4.698 13.964 1.00 93.56 92 SER A O 1
ATOM 686 N N . ARG A 1 93 ? -4.509 -6.751 14.820 1.00 88.81 93 ARG A N 1
ATOM 687 C CA . ARG A 1 93 ? -4.870 -6.335 16.192 1.00 88.81 93 ARG A CA 1
ATOM 688 C C . ARG A 1 93 ? -3.885 -5.347 16.828 1.00 88.81 93 ARG A C 1
ATOM 690 O O . ARG A 1 93 ? -4.300 -4.620 17.719 1.00 88.81 93 ARG A O 1
ATOM 697 N N . ASN A 1 94 ? -2.640 -5.301 16.362 1.00 88.00 94 ASN A N 1
ATOM 698 C CA . ASN A 1 94 ? -1.591 -4.377 16.807 1.00 88.00 94 ASN A CA 1
ATOM 699 C C . ASN A 1 94 ? -1.455 -3.140 15.893 1.00 88.00 94 ASN A C 1
ATOM 701 O O . ASN A 1 94 ? -0.419 -2.488 15.910 1.00 88.00 94 ASN A O 1
ATOM 705 N N . ASN A 1 95 ? -2.487 -2.812 15.105 1.00 88.12 95 ASN A N 1
ATOM 706 C CA . ASN A 1 95 ? -2.526 -1.660 14.191 1.00 88.12 95 ASN A CA 1
ATOM 707 C C . ASN A 1 95 ? -1.511 -1.701 13.032 1.00 88.12 95 ASN A C 1
ATOM 709 O O . ASN A 1 95 ? -1.284 -0.681 12.379 1.00 88.12 95 ASN A O 1
ATOM 713 N N . THR A 1 96 ? -0.957 -2.876 12.722 1.00 93.69 96 THR A N 1
ATOM 714 C CA . THR A 1 96 ? -0.238 -3.109 11.465 1.00 93.69 96 THR A CA 1
ATOM 715 C C . THR A 1 96 ? -1.244 -3.296 10.329 1.00 93.69 96 THR A C 1
ATOM 717 O O . THR A 1 96 ? -2.195 -4.077 10.447 1.00 93.69 96 THR A O 1
ATOM 720 N N . ILE A 1 97 ? -1.033 -2.589 9.230 1.00 95.81 97 ILE A N 1
ATOM 721 C CA . ILE A 1 97 ? -1.755 -2.737 7.971 1.00 95.81 97 ILE A CA 1
ATOM 722 C C . ILE A 1 97 ? -1.019 -3.771 7.123 1.00 95.81 97 ILE A C 1
ATOM 724 O O . ILE A 1 97 ? 0.194 -3.687 6.959 1.00 95.81 97 ILE A O 1
ATOM 728 N N . LEU A 1 98 ? -1.755 -4.732 6.580 1.00 97.38 98 LEU A N 1
ATOM 729 C CA . LEU A 1 98 ? -1.260 -5.696 5.602 1.00 97.38 98 LEU A CA 1
ATOM 730 C C . LEU A 1 98 ? -2.064 -5.499 4.326 1.00 97.38 98 LEU A C 1
ATOM 732 O O . LEU A 1 98 ? -3.286 -5.649 4.353 1.00 97.38 98 LEU A O 1
ATOM 736 N N . LEU A 1 99 ? -1.393 -5.131 3.245 1.00 96.94 99 LEU A N 1
ATOM 737 C CA . LEU A 1 99 ? -2.000 -4.778 1.969 1.00 96.94 99 LEU A CA 1
ATOM 738 C C . LEU A 1 99 ? -1.362 -5.592 0.849 1.00 96.94 99 LEU A C 1
ATOM 740 O O . LEU A 1 99 ? -0.161 -5.852 0.879 1.00 96.94 99 LEU A O 1
ATOM 744 N N . VAL A 1 100 ? -2.183 -5.984 -0.119 1.00 96.69 100 VAL A N 1
ATOM 745 C CA . VAL A 1 100 ? -1.767 -6.708 -1.321 1.00 96.69 100 VAL A CA 1
ATOM 746 C C . VAL A 1 100 ? -2.436 -6.067 -2.535 1.00 96.69 100 VAL A C 1
ATOM 748 O O . VAL A 1 100 ? -3.621 -5.713 -2.480 1.00 96.69 100 VAL A O 1
ATOM 751 N N . ASP A 1 101 ? -1.667 -5.931 -3.604 1.00 93.31 101 ASP A N 1
ATOM 752 C CA . ASP A 1 101 ? -2.086 -5.541 -4.949 1.00 93.31 101 ASP A CA 1
ATOM 753 C C . ASP A 1 101 ? -1.600 -6.598 -5.964 1.00 93.31 101 ASP A C 1
ATOM 755 O O . ASP A 1 101 ? -1.318 -7.741 -5.590 1.00 93.31 101 ASP A O 1
ATOM 759 N N . ASP A 1 102 ? -1.597 -6.262 -7.253 1.00 90.69 102 ASP A N 1
ATOM 760 C CA . ASP A 1 102 ? -1.320 -7.223 -8.326 1.00 90.69 102 ASP A CA 1
ATOM 761 C C . ASP A 1 102 ? 0.167 -7.589 -8.452 1.00 90.69 102 ASP A C 1
ATOM 763 O O . ASP A 1 102 ? 0.486 -8.650 -8.996 1.00 90.69 102 ASP A O 1
ATOM 767 N N . ASP A 1 103 ? 1.083 -6.741 -7.974 1.00 88.38 103 ASP A N 1
ATOM 768 C CA . ASP A 1 103 ? 2.521 -6.937 -8.149 1.00 88.38 103 ASP A CA 1
ATOM 769 C C . ASP A 1 103 ? 3.287 -7.061 -6.828 1.00 88.38 103 ASP A C 1
ATOM 771 O O . ASP A 1 103 ? 4.374 -7.641 -6.820 1.00 88.38 103 ASP A O 1
ATOM 775 N N . GLY A 1 104 ? 2.748 -6.623 -5.696 1.00 92.56 104 GLY A N 1
ATOM 776 C CA . GLY A 1 104 ? 3.482 -6.642 -4.446 1.00 92.56 104 GLY A CA 1
ATOM 777 C C . GLY A 1 104 ? 2.624 -6.714 -3.197 1.00 92.56 104 GLY A C 1
ATOM 778 O O . GLY A 1 104 ? 1.442 -7.064 -3.166 1.00 92.56 104 GLY A O 1
ATOM 779 N N . TYR A 1 105 ? 3.303 -6.454 -2.091 1.00 95.25 105 TYR A N 1
ATOM 780 C CA . TYR A 1 105 ? 2.686 -6.400 -0.783 1.00 95.25 105 TYR A CA 1
ATOM 781 C C . TYR A 1 105 ? 3.255 -5.229 -0.000 1.00 95.25 105 TYR A C 1
ATOM 783 O O . TYR A 1 105 ? 4.422 -4.858 -0.127 1.00 95.25 105 TYR A O 1
ATOM 791 N N . THR A 1 106 ? 2.406 -4.643 0.833 1.00 95.25 106 THR A N 1
ATOM 792 C CA . THR A 1 106 ? 2.753 -3.505 1.674 1.00 95.25 106 THR A CA 1
ATOM 793 C C . THR A 1 106 ? 2.460 -3.823 3.129 1.00 95.25 106 THR A C 1
ATOM 795 O O . THR A 1 106 ? 1.366 -4.270 3.482 1.00 95.25 106 THR A O 1
ATOM 798 N N . VAL A 1 107 ? 3.429 -3.535 3.993 1.00 96.50 107 VAL A N 1
ATOM 799 C CA . VAL A 1 107 ? 3.244 -3.500 5.443 1.00 96.50 107 VAL A CA 1
ATOM 800 C C . VAL A 1 107 ? 3.187 -2.044 5.873 1.00 96.50 107 VAL A C 1
ATOM 802 O O . VAL A 1 107 ? 4.112 -1.285 5.610 1.00 96.50 107 VAL A O 1
ATOM 805 N N . GLY A 1 108 ? 2.107 -1.641 6.530 1.00 94.19 108 GLY A N 1
ATOM 806 C CA . GLY A 1 108 ? 1.955 -0.289 7.053 1.00 94.19 108 GLY A CA 1
ATOM 807 C C . GLY A 1 108 ? 1.764 -0.252 8.563 1.00 94.19 108 GLY A C 1
ATOM 808 O O . GLY A 1 108 ? 1.370 -1.240 9.180 1.00 94.19 108 GLY A O 1
ATOM 809 N N . THR A 1 109 ? 1.986 0.913 9.158 1.00 92.50 109 THR A N 1
ATOM 810 C CA . THR A 1 109 ? 1.720 1.178 10.575 1.00 92.50 109 THR A CA 1
ATOM 811 C C . THR A 1 109 ? 0.914 2.461 10.710 1.00 92.50 109 THR A C 1
ATOM 813 O O . THR A 1 109 ? 1.250 3.491 10.120 1.00 92.50 109 THR A O 1
ATOM 816 N N . ILE A 1 110 ? -0.155 2.413 11.505 1.00 90.19 110 ILE A N 1
ATOM 817 C CA . ILE A 1 110 ? -0.934 3.604 11.858 1.00 90.19 110 ILE A CA 1
ATOM 818 C C . ILE A 1 110 ? -0.182 4.353 12.962 1.00 90.19 110 ILE A C 1
ATOM 820 O O . ILE A 1 110 ? -0.079 3.861 14.084 1.00 90.19 110 ILE A O 1
ATOM 824 N N . LEU A 1 111 ? 0.348 5.535 12.640 1.00 88.25 111 LEU A N 1
ATOM 825 C CA . LEU A 1 111 ? 1.162 6.347 13.553 1.00 88.25 111 LEU A CA 1
ATOM 826 C C . LEU A 1 111 ? 0.315 7.373 14.321 1.00 88.25 111 LEU A C 1
ATOM 828 O O . LEU A 1 111 ? 0.595 7.676 15.477 1.00 88.25 111 LEU A O 1
ATOM 832 N N . ALA A 1 112 ? -0.710 7.928 13.671 1.00 85.75 112 ALA A N 1
ATOM 833 C CA . ALA A 1 112 ? -1.689 8.856 14.238 1.00 85.75 112 ALA A CA 1
ATOM 834 C C . ALA A 1 112 ? -2.975 8.837 13.379 1.00 85.75 112 ALA A C 1
ATOM 836 O O . ALA A 1 112 ? -2.943 8.292 12.274 1.00 85.75 112 ALA A O 1
ATOM 837 N N . PRO A 1 113 ? -4.095 9.462 13.806 1.00 82.88 113 PRO A N 1
ATOM 838 C CA . PRO A 1 113 ? -5.355 9.440 13.048 1.00 82.88 113 PRO A CA 1
ATOM 839 C C . PRO A 1 113 ? -5.242 9.878 11.580 1.00 82.88 113 PRO A C 1
ATOM 841 O O . PRO A 1 113 ? -5.969 9.381 10.731 1.00 82.88 113 PRO A O 1
ATOM 844 N N . ASN A 1 114 ? -4.313 10.782 11.273 1.00 86.44 114 ASN A N 1
ATOM 845 C CA . ASN A 1 114 ? -4.056 11.308 9.932 1.00 86.44 114 ASN A CA 1
ATOM 846 C C . ASN A 1 114 ? -2.630 11.009 9.437 1.00 86.44 114 ASN A C 1
ATOM 848 O O . ASN A 1 114 ? -2.141 11.693 8.536 1.00 86.44 114 ASN A O 1
ATOM 852 N N . ARG A 1 115 ? -1.944 10.027 10.039 1.00 89.88 115 ARG A N 1
ATOM 853 C CA . ARG A 1 115 ? -0.548 9.704 9.730 1.00 89.88 115 ARG A CA 1
ATOM 854 C C . ARG A 1 115 ? -0.316 8.198 9.710 1.00 89.88 115 ARG A C 1
ATOM 856 O O . ARG A 1 115 ? -0.529 7.521 10.713 1.00 89.88 115 ARG A O 1
ATOM 863 N N . MET A 1 116 ? 0.197 7.695 8.593 1.00 91.62 116 MET A N 1
ATOM 864 C CA . MET A 1 116 ? 0.599 6.295 8.444 1.00 91.62 116 MET A CA 1
ATOM 865 C C . MET A 1 116 ? 1.981 6.189 7.795 1.00 91.62 116 MET A C 1
ATOM 867 O O . MET A 1 116 ? 2.348 7.045 6.993 1.00 91.62 116 MET A O 1
ATOM 871 N N . GLU A 1 117 ? 2.719 5.133 8.117 1.00 92.38 117 GLU A N 1
ATOM 872 C CA . GLU A 1 117 ? 3.922 4.700 7.392 1.00 92.38 117 GLU A CA 1
ATOM 873 C C . GLU A 1 117 ? 3.596 3.448 6.582 1.00 92.38 117 GLU A C 1
ATOM 875 O O . GLU A 1 117 ? 2.806 2.618 7.034 1.00 92.38 117 GLU A O 1
ATOM 880 N N . TRP A 1 118 ? 4.137 3.353 5.368 1.00 92.38 118 TRP A N 1
ATOM 881 C CA . TRP A 1 118 ? 3.897 2.256 4.427 1.00 92.38 118 TRP A CA 1
ATOM 882 C C . TRP A 1 118 ? 5.239 1.756 3.890 1.00 92.38 118 TRP A C 1
ATOM 884 O O . TRP A 1 118 ? 6.052 2.561 3.439 1.00 92.38 118 TRP A O 1
ATOM 894 N N . CYS A 1 119 ? 5.450 0.444 3.910 1.00 94.00 119 CYS A N 1
ATOM 895 C CA . CYS A 1 119 ? 6.633 -0.227 3.386 1.00 94.00 119 CYS A CA 1
ATOM 896 C C . CYS A 1 119 ? 6.207 -1.232 2.316 1.00 94.00 119 CYS A C 1
ATOM 898 O O . CYS A 1 119 ? 5.614 -2.259 2.645 1.00 94.00 119 CYS A O 1
ATOM 900 N N . TYR A 1 120 ? 6.480 -0.919 1.053 1.00 93.75 120 TYR A N 1
ATOM 901 C CA . TYR A 1 120 ? 6.114 -1.744 -0.097 1.00 93.75 120 TYR A CA 1
ATOM 902 C C . TYR A 1 120 ? 7.289 -2.605 -0.551 1.00 93.75 120 TYR A C 1
ATOM 904 O O . TYR A 1 120 ? 8.447 -2.177 -0.525 1.00 93.75 120 TYR A O 1
ATOM 912 N N . MET A 1 121 ? 6.974 -3.830 -0.956 1.00 94.94 121 MET A N 1
ATOM 913 C CA . MET A 1 121 ? 7.929 -4.861 -1.325 1.00 94.94 121 MET A CA 1
ATOM 914 C C . MET A 1 121 ? 7.423 -5.595 -2.564 1.00 94.94 121 MET A C 1
ATOM 916 O O . MET A 1 121 ? 6.298 -6.096 -2.591 1.00 94.94 121 MET A O 1
ATOM 920 N N . HIS A 1 122 ? 8.288 -5.692 -3.568 1.00 93.50 122 HIS A N 1
ATOM 921 C CA . HIS A 1 122 ? 8.013 -6.396 -4.813 1.00 93.50 122 HIS A CA 1
ATOM 922 C C . HIS A 1 122 ? 9.216 -7.201 -5.271 1.00 93.50 122 HIS A C 1
ATOM 924 O O . HIS A 1 122 ? 10.359 -6.733 -5.236 1.00 93.50 122 HIS A O 1
ATOM 930 N N . LEU A 1 123 ? 8.927 -8.412 -5.738 1.00 92.94 123 LEU A N 1
ATOM 931 C CA . LEU A 1 123 ? 9.897 -9.326 -6.311 1.00 92.94 123 LEU A CA 1
ATOM 932 C C . LEU A 1 123 ? 9.303 -9.964 -7.564 1.00 92.94 123 LEU A C 1
ATOM 934 O O . LEU A 1 123 ? 8.275 -10.635 -7.508 1.00 92.94 123 LEU A O 1
ATOM 938 N N . SER A 1 124 ? 10.001 -9.810 -8.679 1.00 91.69 124 SER A N 1
ATOM 939 C CA . SER A 1 124 ? 9.720 -10.492 -9.936 1.00 91.69 124 SER A CA 1
ATOM 940 C C . SER A 1 124 ? 11.018 -10.998 -10.563 1.00 91.69 124 SER A C 1
ATOM 942 O O . SER A 1 124 ? 12.111 -10.772 -10.046 1.00 91.69 124 SER A O 1
ATOM 944 N N . GLN A 1 125 ? 10.916 -11.673 -11.709 1.00 90.81 125 GLN A N 1
ATOM 945 C CA . GLN A 1 125 ? 12.100 -12.052 -12.490 1.00 90.81 125 GLN A CA 1
ATOM 946 C C . GLN A 1 125 ? 12.878 -10.830 -13.007 1.00 90.81 125 GLN A C 1
ATOM 948 O O . GLN A 1 125 ? 14.077 -10.928 -13.248 1.00 90.81 125 GLN A O 1
ATOM 953 N N . ALA A 1 126 ? 12.199 -9.693 -13.193 1.00 87.94 126 ALA A N 1
ATOM 954 C CA . ALA A 1 126 ? 12.769 -8.496 -13.804 1.00 87.94 126 ALA A CA 1
ATOM 955 C C . ALA A 1 126 ? 13.200 -7.431 -12.786 1.00 87.94 126 ALA A C 1
ATOM 957 O O . ALA A 1 126 ? 13.959 -6.524 -13.143 1.00 87.94 126 ALA A O 1
ATOM 958 N N . ALA A 1 127 ? 12.702 -7.495 -11.547 1.00 90.56 127 ALA A N 1
ATOM 959 C CA . ALA A 1 127 ? 12.929 -6.443 -10.570 1.00 90.56 127 ALA A CA 1
ATOM 960 C C . ALA A 1 127 ? 12.848 -6.909 -9.115 1.00 90.56 127 ALA A C 1
ATOM 962 O O . ALA A 1 127 ? 12.041 -7.763 -8.745 1.00 90.56 127 ALA A O 1
ATOM 963 N N . VAL A 1 128 ? 13.639 -6.239 -8.280 1.00 92.25 128 VAL A N 1
ATOM 964 C CA . VAL A 1 128 ? 13.497 -6.229 -6.822 1.00 92.25 128 VAL A CA 1
ATOM 965 C C . VAL A 1 128 ? 13.277 -4.783 -6.404 1.00 92.25 128 VAL A C 1
ATOM 967 O O . VAL A 1 128 ? 14.103 -3.920 -6.712 1.00 92.25 128 VAL A O 1
ATOM 970 N N . VAL A 1 129 ? 12.166 -4.507 -5.725 1.00 90.94 129 VAL A N 1
ATOM 971 C CA . VAL A 1 129 ? 11.809 -3.155 -5.283 1.00 90.94 129 VAL A CA 1
ATOM 972 C C . VAL A 1 129 ? 11.476 -3.182 -3.801 1.00 90.94 129 VAL A C 1
ATOM 974 O O . VAL A 1 129 ? 10.664 -3.987 -3.345 1.00 90.94 129 VAL A O 1
ATOM 977 N N . ALA A 1 130 ? 12.086 -2.265 -3.060 1.00 92.00 130 ALA A N 1
ATOM 978 C CA . ALA A 1 130 ? 11.674 -1.925 -1.710 1.00 92.00 130 ALA A CA 1
ATOM 979 C C . ALA A 1 130 ? 11.412 -0.423 -1.637 1.00 92.00 130 ALA A C 1
ATOM 981 O O . ALA A 1 130 ? 12.139 0.383 -2.223 1.00 92.00 130 ALA A O 1
ATOM 982 N N . LEU A 1 131 ? 10.364 -0.052 -0.919 1.00 88.31 131 LEU A N 1
ATOM 983 C CA . LEU A 1 131 ? 9.924 1.322 -0.774 1.00 88.31 131 LEU A CA 1
ATOM 984 C C . LEU A 1 131 ? 9.512 1.578 0.668 1.00 88.31 131 LEU A C 1
ATOM 986 O O . LEU A 1 131 ? 8.812 0.757 1.253 1.00 88.31 131 LEU A O 1
ATOM 990 N N . SER A 1 132 ? 9.849 2.752 1.194 1.00 89.50 132 SER A N 1
ATOM 991 C CA . SER A 1 132 ? 9.212 3.291 2.392 1.00 89.50 132 SER A CA 1
ATOM 992 C C . SER A 1 132 ? 8.514 4.615 2.105 1.00 89.50 132 SER A C 1
ATOM 994 O O . SER A 1 132 ? 8.886 5.390 1.219 1.00 89.50 132 SER A O 1
ATOM 996 N N . VAL A 1 133 ? 7.479 4.889 2.885 1.00 84.00 133 VAL A N 1
ATOM 997 C CA . VAL A 1 133 ? 6.852 6.198 2.971 1.00 84.00 133 VAL A CA 1
ATOM 998 C C . VAL A 1 133 ? 6.912 6.628 4.413 1.00 84.00 133 VAL A C 1
ATOM 1000 O O . VAL A 1 133 ? 6.155 6.122 5.238 1.00 84.00 133 VAL A O 1
ATOM 1003 N N . ARG A 1 134 ? 7.750 7.627 4.695 1.00 62.47 134 ARG A N 1
ATOM 1004 C CA . ARG A 1 134 ? 7.918 8.123 6.062 1.00 62.47 134 ARG A CA 1
ATOM 1005 C C . ARG A 1 134 ? 6.586 8.555 6.675 1.00 62.47 134 ARG A C 1
ATOM 1007 O O . ARG A 1 134 ? 6.342 8.252 7.837 1.00 62.47 134 ARG A O 1
ATOM 1014 N N . GLN A 1 135 ? 5.736 9.280 5.931 1.00 63.72 135 GLN A N 1
ATOM 1015 C CA . GLN A 1 135 ? 4.453 9.800 6.429 1.00 63.72 135 GLN A CA 1
ATOM 1016 C C . GLN A 1 135 ? 3.442 10.041 5.290 1.00 63.72 135 GLN A C 1
ATOM 1018 O O . GLN A 1 135 ? 3.487 11.074 4.620 1.00 63.72 135 GLN A O 1
ATOM 1023 N N . ALA A 1 136 ? 2.488 9.129 5.102 1.00 70.50 136 ALA A N 1
ATOM 1024 C CA . ALA A 1 136 ? 1.283 9.419 4.333 1.00 70.50 136 ALA A CA 1
ATOM 1025 C C . ALA A 1 136 ? 0.353 10.293 5.186 1.00 70.50 136 ALA A C 1
ATOM 1027 O O . ALA A 1 136 ? -0.007 9.921 6.307 1.00 70.50 136 ALA A O 1
ATOM 1028 N N . SER A 1 137 ? -0.009 11.462 4.662 1.00 80.00 137 SER A N 1
ATOM 1029 C CA . SER A 1 137 ? -0.911 12.409 5.320 1.00 80.00 137 SER A CA 1
ATOM 1030 C C . SER A 1 137 ? -2.324 12.182 4.805 1.00 80.00 137 SER A C 1
ATOM 1032 O O . SER A 1 137 ? -2.565 12.299 3.602 1.00 80.00 137 SER A O 1
ATOM 1034 N N . GLY A 1 138 ? -3.224 11.810 5.707 1.00 80.12 138 GLY A N 1
ATOM 1035 C CA . GLY A 1 138 ? -4.612 11.484 5.391 1.00 80.12 138 GLY A CA 1
ATOM 1036 C C . GLY A 1 138 ? -5.545 12.685 5.404 1.00 80.12 138 GLY A C 1
ATOM 1037 O O . GLY A 1 138 ? -5.112 13.807 5.698 1.00 80.12 138 GLY A O 1
ATOM 1038 N N . PRO A 1 139 ? -6.846 12.460 5.142 1.00 70.88 139 PRO A N 1
ATOM 1039 C CA . PRO A 1 139 ? -7.850 13.462 5.461 1.00 70.88 139 PRO A CA 1
ATOM 1040 C C . PRO A 1 139 ? -7.695 13.859 6.938 1.00 70.88 139 PRO A C 1
ATOM 1042 O O . PRO A 1 139 ? -7.448 13.016 7.802 1.00 70.88 139 PRO A O 1
ATOM 1045 N N . GLY A 1 140 ? -7.780 15.162 7.227 1.00 57.88 140 GLY A N 1
ATOM 1046 C CA . GLY A 1 140 ? -7.768 15.649 8.609 1.00 57.88 140 GLY A CA 1
ATOM 1047 C C . GLY A 1 140 ? -8.863 14.965 9.439 1.00 57.88 140 GLY A C 1
ATOM 1048 O O . GLY A 1 140 ? -9.808 14.427 8.854 1.00 57.88 140 GLY A O 1
ATOM 1049 N N . PRO A 1 141 ? -8.771 14.980 10.784 1.00 54.88 141 PRO A N 1
ATOM 1050 C CA . PRO A 1 141 ? -9.814 14.400 11.622 1.00 54.88 141 PRO A CA 1
ATOM 1051 C C . PRO A 1 141 ? -11.158 14.966 11.169 1.00 54.88 141 PRO A C 1
ATOM 1053 O O . PRO A 1 141 ? -11.309 16.186 11.045 1.00 54.88 141 PRO A O 1
ATOM 1056 N N . SER A 1 142 ? -12.106 14.085 10.843 1.00 46.25 142 SER A N 1
ATOM 1057 C CA . SER A 1 142 ? -13.453 14.500 10.466 1.00 46.25 142 SER A CA 1
ATOM 1058 C C . SER A 1 142 ? -13.945 15.497 11.514 1.00 46.25 142 SER A C 1
ATOM 1060 O O . SER A 1 142 ? -13.924 15.172 12.699 1.00 46.25 142 SER A O 1
ATOM 1062 N N . LYS A 1 143 ? -14.378 16.697 11.107 1.00 38.75 143 LYS A N 1
ATOM 1063 C CA . LYS A 1 143 ? -14.958 17.724 11.997 1.00 38.75 143 LYS A CA 1
ATOM 1064 C C . LYS A 1 143 ? -16.327 17.311 12.584 1.00 38.75 143 LYS A C 1
ATOM 1066 O O . LYS A 1 143 ? -17.198 18.152 12.770 1.00 38.75 143 LYS A O 1
ATOM 1071 N N . GLY A 1 144 ? -16.550 16.025 12.826 1.00 38.66 144 GLY A N 1
ATOM 1072 C CA . GLY A 1 144 ? -17.626 15.539 13.679 1.00 38.66 144 GLY A CA 1
ATOM 1073 C C . GLY A 1 144 ? -17.087 15.386 15.099 1.00 38.66 144 GLY A C 1
ATOM 1074 O O . GLY A 1 144 ? -15.894 15.104 15.254 1.00 38.66 144 GLY A O 1
ATOM 1075 N N . PRO A 1 145 ? -17.911 15.571 16.146 1.00 33.56 145 PRO A N 1
ATOM 1076 C CA . PRO A 1 145 ? -17.494 15.174 17.479 1.00 33.56 145 PRO A CA 1
ATOM 1077 C C . PRO A 1 145 ? -17.037 13.718 17.401 1.00 33.56 145 PRO A C 1
ATOM 1079 O O . PRO A 1 145 ? -17.676 12.894 16.742 1.00 33.56 145 PRO A O 1
ATOM 1082 N N . MET A 1 146 ? -15.909 13.417 18.039 1.00 42.50 146 MET A N 1
ATOM 1083 C CA . MET A 1 146 ? -15.494 12.050 18.310 1.00 42.50 146 MET A CA 1
ATOM 1084 C C . MET A 1 146 ? -16.563 11.451 19.229 1.00 42.50 146 MET A C 1
ATOM 1086 O O . MET A 1 146 ? -16.425 11.454 20.449 1.00 42.50 146 MET A O 1
ATOM 1090 N N . GLU A 1 147 ? -17.683 11.010 18.654 1.00 36.06 147 GLU A N 1
ATOM 1091 C CA . GLU A 1 147 ? -18.668 10.187 19.331 1.00 36.06 147 GLU A CA 1
ATOM 1092 C C . GLU A 1 147 ? -17.980 8.839 19.508 1.00 36.06 147 GLU A C 1
ATOM 1094 O O . GLU A 1 147 ? -18.112 7.906 18.715 1.00 36.06 147 GLU A O 1
ATOM 1099 N N . VAL A 1 148 ? -17.182 8.753 20.571 1.00 41.78 148 VAL A N 1
ATOM 1100 C CA . VAL A 1 148 ? -16.999 7.498 21.274 1.00 41.78 148 VAL A CA 1
ATOM 1101 C C . VAL A 1 148 ? -18.415 7.074 21.636 1.00 41.78 148 VAL A C 1
ATOM 1103 O O . VAL A 1 148 ? -18.967 7.510 22.644 1.00 41.78 148 VAL A O 1
ATOM 1106 N N . ARG A 1 149 ? -19.048 6.275 20.774 1.00 34.66 149 ARG A N 1
ATOM 1107 C CA . ARG A 1 149 ? -20.260 5.558 21.139 1.00 34.66 149 ARG A CA 1
ATOM 1108 C C . ARG A 1 149 ? -19.865 4.591 22.238 1.00 34.66 149 ARG A C 1
ATOM 1110 O O . ARG A 1 149 ? -19.550 3.432 21.983 1.00 34.66 149 ARG A O 1
ATOM 1117 N N . VAL A 1 150 ? -19.918 5.071 23.475 1.00 41.94 150 VAL A N 1
ATOM 1118 C CA . VAL A 1 150 ? -20.184 4.243 24.646 1.00 41.94 150 VAL A CA 1
ATOM 1119 C C . VAL A 1 150 ? -21.644 3.802 24.514 1.00 41.94 150 VAL A C 1
ATOM 1121 O O . VAL A 1 150 ? -22.543 4.287 25.190 1.00 41.94 150 VAL A O 1
ATOM 1124 N N . GLY A 1 151 ? -21.906 2.945 23.530 1.00 33.62 151 GLY A N 1
ATOM 1125 C CA . GLY A 1 151 ? -23.156 2.220 23.420 1.00 33.62 151 GLY A CA 1
ATOM 1126 C C . GLY A 1 151 ? -23.033 0.988 24.299 1.00 33.62 151 GLY A C 1
ATOM 1127 O O . GLY A 1 151 ? -22.114 0.193 24.105 1.00 33.62 151 GLY A O 1
ATOM 1128 N N . ALA A 1 152 ? -23.940 0.848 25.266 1.00 36.53 152 ALA A N 1
ATOM 1129 C CA . ALA A 1 152 ? -24.156 -0.374 26.040 1.00 36.53 152 ALA A CA 1
ATOM 1130 C C . ALA A 1 152 ? -24.092 -1.632 25.143 1.00 36.53 152 ALA A C 1
ATOM 1132 O O . ALA A 1 152 ? -24.420 -1.533 23.957 1.00 36.53 152 ALA A O 1
ATOM 1133 N N . PRO A 1 153 ? -23.694 -2.810 25.667 1.00 34.97 153 PRO A N 1
ATOM 1134 C CA . PRO A 1 153 ? -23.552 -4.015 24.856 1.00 34.97 153 PRO A CA 1
ATOM 1135 C C . PRO A 1 153 ? -24.879 -4.302 24.153 1.00 34.97 153 PRO A C 1
ATOM 1137 O O . PRO A 1 153 ? -25.894 -4.569 24.796 1.00 34.97 153 PRO A O 1
ATOM 1140 N N . TRP A 1 154 ? -24.894 -4.177 22.826 1.00 32.75 154 TRP A N 1
ATOM 1141 C CA . TRP A 1 154 ? -26.093 -4.459 22.053 1.00 32.75 154 TRP A CA 1
ATOM 1142 C C . TRP A 1 154 ? -26.457 -5.930 22.240 1.00 32.75 154 TRP A C 1
ATOM 1144 O O . TRP A 1 154 ? -25.648 -6.825 21.991 1.00 32.75 154 TRP A O 1
ATOM 1154 N N . SER A 1 155 ? -27.695 -6.158 22.677 1.00 35.94 155 SER A N 1
ATOM 1155 C CA . SER A 1 155 ? -28.346 -7.462 22.668 1.00 35.94 155 SER A CA 1
ATOM 1156 C C . SER A 1 155 ? -28.238 -8.060 21.262 1.00 35.94 155 SER A C 1
ATOM 1158 O O . SER A 1 155 ? -28.788 -7.524 20.297 1.00 35.94 155 SER A O 1
ATOM 1160 N N . MET A 1 156 ? -27.471 -9.146 21.139 1.00 28.72 156 MET A N 1
ATOM 1161 C CA . MET A 1 156 ? -27.325 -9.923 19.911 1.00 28.72 156 MET A CA 1
ATOM 1162 C C . MET A 1 156 ? -28.680 -10.527 19.531 1.00 28.72 156 MET A C 1
ATOM 1164 O O . MET A 1 156 ? -29.069 -11.581 20.031 1.00 28.72 156 MET A O 1
ATOM 1168 N N . LYS A 1 157 ? -29.394 -9.889 18.602 1.00 36.75 157 LYS A N 1
ATOM 1169 C CA . LYS A 1 157 ? -30.496 -10.530 17.883 1.00 36.75 157 LYS A CA 1
ATOM 1170 C C . LYS A 1 157 ? -29.906 -11.253 16.672 1.00 36.75 157 LYS A C 1
ATOM 1172 O O . LYS A 1 157 ? -29.481 -10.617 15.712 1.00 36.75 157 LYS A O 1
ATOM 1177 N N . MET A 1 158 ? -29.843 -12.583 16.746 1.00 31.27 158 MET A N 1
ATOM 1178 C CA . MET A 1 158 ? -29.462 -13.471 15.640 1.00 31.27 158 MET A CA 1
ATOM 1179 C C . MET A 1 158 ? -30.421 -13.273 14.455 1.00 31.27 158 MET A C 1
ATOM 1181 O O . MET A 1 158 ? -31.516 -13.828 14.431 1.00 31.27 158 MET A O 1
ATOM 1185 N N . GLY A 1 159 ? -30.022 -12.447 13.488 1.00 33.12 159 GLY A N 1
ATOM 1186 C CA . GLY A 1 159 ? -30.668 -12.311 12.186 1.00 33.12 159 GLY A CA 1
ATOM 1187 C C . GLY A 1 159 ? -29.843 -13.038 11.131 1.00 33.12 159 GLY A C 1
ATOM 1188 O O . GLY A 1 159 ? -28.704 -12.667 10.857 1.00 33.12 159 GLY A O 1
ATOM 1189 N N . THR A 1 160 ? -30.401 -14.101 10.563 1.00 37.78 160 THR A N 1
ATOM 1190 C CA . THR A 1 160 ? -29.783 -14.912 9.512 1.00 37.78 160 THR A CA 1
ATOM 1191 C C . THR A 1 160 ? -29.751 -14.141 8.189 1.00 37.78 160 THR A C 1
ATOM 1193 O O . THR A 1 160 ? -30.638 -14.298 7.355 1.00 37.78 160 THR A O 1
ATOM 1196 N N . THR A 1 161 ? -28.716 -13.331 7.963 1.00 37.62 161 THR A N 1
ATOM 1197 C CA . THR A 1 161 ? -28.445 -12.729 6.647 1.00 37.62 161 THR A CA 1
ATOM 1198 C C . THR A 1 161 ? -27.166 -13.338 6.081 1.00 37.62 161 THR A C 1
ATOM 1200 O O . THR A 1 161 ? -26.074 -13.110 6.597 1.00 37.62 161 THR A O 1
ATOM 1203 N N . ARG A 1 162 ? -27.296 -14.147 5.020 1.00 28.81 162 ARG A N 1
ATOM 1204 C CA . ARG A 1 162 ? -26.163 -14.683 4.251 1.00 28.81 162 ARG A CA 1
ATOM 1205 C C . ARG A 1 162 ? -25.374 -13.520 3.645 1.00 28.81 162 ARG A C 1
ATOM 1207 O O . ARG A 1 162 ? -25.870 -12.845 2.748 1.00 28.81 162 ARG A O 1
ATOM 1214 N N . SER A 1 163 ? -24.140 -13.323 4.091 1.00 39.03 163 SER A N 1
ATOM 1215 C CA . SER A 1 163 ? -23.158 -12.531 3.356 1.00 39.03 163 SER A CA 1
ATOM 1216 C C . SER A 1 163 ? -22.751 -13.273 2.062 1.00 39.03 163 SER A C 1
ATOM 1218 O O . SER A 1 163 ? -22.675 -14.506 2.063 1.00 39.03 163 SER A O 1
ATOM 1220 N N . PRO A 1 164 ? -22.481 -12.571 0.943 1.00 40.97 164 PRO A N 1
ATOM 1221 C CA . PRO A 1 164 ? -22.058 -13.203 -0.317 1.00 40.97 164 PRO A CA 1
ATOM 1222 C C . PRO A 1 164 ? -20.646 -13.809 -0.261 1.00 40.97 164 PRO A C 1
ATOM 1224 O O . PRO A 1 164 ? -20.263 -14.589 -1.129 1.00 40.97 164 PRO A O 1
ATOM 1227 N N . TRP A 1 165 ? -19.864 -13.460 0.761 1.00 37.12 165 TRP A N 1
ATOM 1228 C CA . TRP A 1 165 ? -18.474 -13.873 0.908 1.00 37.12 165 TRP A CA 1
ATOM 1229 C C . TRP A 1 165 ? -18.400 -15.198 1.670 1.00 37.12 165 TRP A C 1
ATOM 1231 O O . TRP A 1 165 ? -18.437 -15.249 2.898 1.00 37.12 165 TRP A O 1
ATOM 1241 N N . ARG A 1 166 ? -18.341 -16.297 0.915 1.00 37.53 166 ARG A N 1
ATOM 1242 C CA . ARG A 1 166 ? -18.192 -17.665 1.424 1.00 37.53 166 ARG A CA 1
ATOM 1243 C 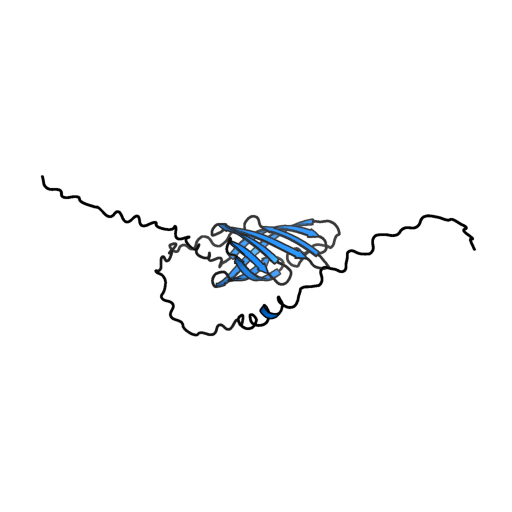C . ARG A 1 166 ? -16.793 -17.858 2.024 1.00 37.53 166 ARG A C 1
ATOM 1245 O O . ARG A 1 166 ? -15.863 -18.161 1.289 1.00 37.53 166 ARG A O 1
ATOM 1252 N N . TYR A 1 167 ? -16.659 -17.751 3.347 1.00 41.94 167 TYR A N 1
ATOM 1253 C CA . TYR A 1 167 ? -15.453 -18.199 4.069 1.00 41.94 167 TYR A CA 1
ATOM 1254 C C . TYR A 1 167 ? -15.712 -19.338 5.079 1.00 41.94 167 TYR A C 1
ATOM 1256 O O . TYR A 1 167 ? -14.850 -19.645 5.890 1.00 41.94 167 TYR A O 1
ATOM 1264 N N . ASP A 1 168 ? -16.861 -20.025 5.000 1.00 40.19 168 ASP A N 1
ATOM 1265 C CA . ASP A 1 168 ? -17.251 -21.050 5.994 1.00 40.19 168 ASP A CA 1
ATOM 1266 C C . ASP A 1 168 ? -17.232 -22.512 5.498 1.00 40.19 168 ASP A C 1
ATOM 1268 O O . ASP A 1 168 ? -17.720 -23.409 6.184 1.00 40.19 168 ASP A O 1
ATOM 1272 N N . ALA A 1 169 ? -16.650 -22.814 4.332 1.00 41.44 169 ALA A N 1
ATOM 1273 C CA . ALA A 1 169 ? -16.628 -24.192 3.810 1.00 41.44 169 ALA A CA 1
ATOM 1274 C C . ALA A 1 169 ? -15.320 -24.978 4.058 1.00 41.44 169 ALA A C 1
ATOM 1276 O O . ALA A 1 169 ? -15.283 -26.172 3.780 1.00 41.44 169 ALA A O 1
ATOM 1277 N N . ALA A 1 170 ? -14.259 -24.369 4.605 1.00 43.72 170 ALA A N 1
ATOM 1278 C CA . ALA A 1 170 ? -12.938 -25.018 4.681 1.00 43.72 170 ALA A CA 1
ATOM 1279 C C . ALA A 1 170 ? -12.486 -25.471 6.087 1.00 43.72 170 ALA A C 1
ATOM 1281 O O . ALA A 1 170 ? -11.401 -26.032 6.219 1.00 43.72 170 ALA A O 1
ATOM 1282 N N . ILE A 1 171 ? -13.301 -25.316 7.140 1.00 39.09 171 ILE A N 1
ATOM 1283 C CA . ILE A 1 171 ? -12.943 -25.752 8.512 1.00 39.09 171 ILE A CA 1
ATOM 1284 C C . ILE A 1 171 ? -13.603 -27.094 8.878 1.00 39.09 171 ILE A C 1
ATOM 1286 O O . ILE A 1 171 ? -14.127 -27.281 9.970 1.00 39.09 171 ILE A O 1
ATOM 1290 N N . ARG A 1 172 ? -13.598 -28.065 7.954 1.00 39.00 172 ARG A N 1
ATOM 1291 C CA . ARG A 1 172 ? -13.871 -29.482 8.293 1.00 39.00 172 ARG A CA 1
ATOM 1292 C C . ARG A 1 172 ? -12.905 -30.505 7.689 1.00 39.00 172 ARG A C 1
ATOM 1294 O O . ARG A 1 172 ? -12.996 -31.668 8.053 1.00 39.00 172 ARG A O 1
ATOM 1301 N N . HIS A 1 173 ? -11.930 -30.092 6.873 1.00 39.72 173 HIS A N 1
ATOM 1302 C CA . HIS A 1 173 ? -10.921 -31.014 6.318 1.00 39.72 173 HIS A CA 1
ATOM 1303 C C . HIS A 1 173 ? -9.520 -30.898 6.941 1.00 39.72 173 HIS A C 1
ATOM 1305 O O . HIS A 1 173 ? -8.695 -31.786 6.750 1.00 39.72 173 HIS A O 1
ATOM 1311 N N . VAL A 1 174 ? -9.232 -29.860 7.733 1.00 40.44 174 VAL A N 1
ATOM 1312 C CA . VAL A 1 174 ? -7.863 -29.628 8.244 1.00 40.44 174 VAL A CA 1
ATOM 1313 C C . VAL A 1 174 ? -7.561 -30.370 9.558 1.00 40.44 174 VAL A C 1
ATOM 1315 O O . VAL A 1 174 ? -6.403 -30.657 9.848 1.00 40.44 174 VAL A O 1
ATOM 1318 N N . LEU A 1 175 ? -8.576 -30.801 10.315 1.00 40.03 175 LEU A N 1
ATOM 1319 C CA . LEU A 1 175 ? -8.378 -31.544 11.574 1.00 40.03 175 LEU A CA 1
ATOM 1320 C C . LEU A 1 175 ? -8.058 -33.043 11.397 1.00 40.03 175 LEU A C 1
ATOM 1322 O O . LEU A 1 175 ? -7.664 -33.689 12.363 1.00 40.03 175 LEU A O 1
ATOM 1326 N N . GLN A 1 176 ? -8.148 -33.598 10.181 1.00 41.62 176 GLN A N 1
ATOM 1327 C CA . GLN A 1 176 ? -7.747 -34.990 9.902 1.00 41.62 176 GLN A CA 1
ATOM 1328 C C . GLN A 1 176 ? -6.254 -35.155 9.556 1.00 41.62 176 GLN A C 1
ATOM 1330 O O . GLN A 1 176 ? -5.737 -36.266 9.607 1.00 41.62 176 GLN A O 1
ATOM 1335 N N . SER A 1 177 ? -5.535 -34.070 9.249 1.00 42.66 177 SER A N 1
ATOM 1336 C CA . SER A 1 177 ? -4.140 -34.131 8.773 1.00 42.66 177 SER A CA 1
ATOM 1337 C C . SER A 1 177 ? -3.108 -34.335 9.895 1.00 42.66 177 SER A C 1
ATOM 1339 O O . SER A 1 177 ? -2.079 -34.982 9.699 1.00 42.66 177 SER A O 1
ATOM 1341 N N . ALA A 1 178 ? -3.390 -33.843 11.106 1.00 39.28 178 ALA A N 1
ATOM 1342 C CA . ALA A 1 178 ? -2.423 -33.858 12.207 1.00 39.28 178 ALA A CA 1
ATOM 1343 C C . ALA A 1 178 ? -2.197 -35.250 12.836 1.00 39.28 178 ALA A C 1
ATOM 1345 O O . ALA A 1 178 ? -1.160 -35.467 13.456 1.00 39.28 178 ALA A O 1
ATOM 1346 N N . ASN A 1 179 ? -3.117 -36.206 12.645 1.00 43.72 179 ASN A N 1
ATOM 1347 C CA . ASN A 1 179 ? -3.003 -37.564 13.200 1.00 43.72 179 ASN A CA 1
ATOM 1348 C C . ASN A 1 179 ? -2.294 -38.575 12.275 1.00 43.72 179 ASN A C 1
ATOM 1350 O O . ASN A 1 179 ? -2.101 -39.719 12.670 1.00 43.72 179 ASN A O 1
ATOM 1354 N N . LEU A 1 180 ? -1.866 -38.172 11.070 1.00 43.53 180 LEU A N 1
ATOM 1355 C CA . LEU A 1 180 ? -1.202 -39.062 10.098 1.00 43.53 180 LEU A CA 1
ATOM 1356 C C . LEU A 1 180 ? 0.297 -38.780 9.891 1.00 43.53 180 LEU A C 1
ATOM 1358 O O . LEU A 1 180 ? 0.909 -39.350 8.990 1.00 43.53 180 LEU A O 1
ATOM 1362 N N . ARG A 1 181 ? 0.935 -37.932 10.712 1.00 49.41 181 ARG A N 1
ATOM 1363 C CA . ARG A 1 181 ? 2.385 -37.674 10.614 1.00 49.41 181 ARG A CA 1
ATOM 1364 C C . ARG A 1 181 ? 3.108 -37.762 11.957 1.00 49.41 181 ARG A C 1
ATOM 1366 O O . ARG A 1 181 ? 3.438 -36.742 12.550 1.00 49.41 181 ARG A O 1
ATOM 1373 N N . ARG A 1 182 ? 3.401 -38.995 12.380 1.00 39.19 182 ARG A N 1
ATOM 1374 C CA . ARG A 1 182 ? 4.592 -39.459 13.135 1.00 39.19 182 ARG A CA 1
ATOM 1375 C C . ARG A 1 182 ? 4.492 -40.999 13.166 1.00 39.19 182 ARG A C 1
ATOM 1377 O O . ARG A 1 182 ? 3.485 -41.478 13.672 1.00 39.19 182 ARG A O 1
ATOM 1384 N N . PRO A 1 183 ? 5.435 -41.764 12.572 1.00 40.81 183 PRO A N 1
ATOM 1385 C CA . PRO A 1 183 ? 6.879 -41.583 12.698 1.00 40.81 183 PRO A CA 1
ATOM 1386 C C . PRO A 1 183 ? 7.611 -41.527 11.343 1.00 40.81 183 PRO A C 1
ATOM 1388 O O . PRO A 1 183 ? 7.601 -42.471 10.564 1.00 40.81 183 PRO A O 1
ATOM 1391 N N . ALA A 1 184 ? 8.319 -40.431 11.085 1.00 40.62 184 ALA A N 1
ATOM 1392 C CA . ALA A 1 184 ? 9.397 -40.392 10.092 1.00 40.62 184 ALA A CA 1
ATOM 1393 C C . ALA A 1 184 ? 10.517 -39.480 10.612 1.00 40.62 184 ALA A C 1
ATOM 1395 O O . ALA A 1 184 ? 10.963 -38.550 9.953 1.00 40.62 184 ALA A O 1
ATOM 1396 N N . ILE A 1 185 ? 10.913 -39.704 11.864 1.00 48.22 185 ILE A N 1
ATOM 1397 C CA . ILE A 1 185 ? 12.141 -39.162 12.451 1.00 48.22 185 ILE A CA 1
ATOM 1398 C C . ILE A 1 185 ? 12.859 -40.377 13.028 1.00 48.22 185 ILE A C 1
ATOM 1400 O O . ILE A 1 185 ? 12.718 -40.652 14.212 1.00 48.22 185 ILE A O 1
ATOM 1404 N N . LEU A 1 186 ? 13.492 -41.178 12.159 1.00 39.66 186 LEU A N 1
ATOM 1405 C CA . LEU A 1 186 ? 14.486 -42.196 12.542 1.00 39.66 186 LEU A CA 1
ATOM 1406 C C . LEU A 1 186 ? 15.182 -42.882 11.344 1.00 39.66 186 LEU A C 1
ATOM 1408 O O . LEU A 1 186 ? 15.489 -44.054 11.437 1.00 39.66 186 LEU A O 1
ATOM 1412 N N . HIS A 1 187 ? 15.469 -42.204 10.220 1.00 42.12 187 HIS A N 1
ATOM 1413 C CA . HIS A 1 187 ? 16.283 -42.822 9.143 1.00 42.12 187 HIS A CA 1
ATOM 1414 C C . HIS A 1 187 ? 17.237 -41.864 8.397 1.00 42.12 187 HIS A C 1
ATOM 1416 O O . HIS A 1 187 ? 17.569 -42.099 7.242 1.00 42.12 187 HIS A O 1
ATOM 1422 N N . TYR A 1 188 ? 17.742 -40.809 9.047 1.00 37.91 188 TYR A N 1
ATOM 1423 C CA . TYR A 1 188 ? 18.842 -40.002 8.480 1.00 37.91 188 TYR A CA 1
ATOM 1424 C C . TYR A 1 188 ? 19.955 -39.728 9.500 1.00 37.91 188 TYR A C 1
ATOM 1426 O O . TYR A 1 188 ? 20.415 -38.607 9.680 1.00 37.91 188 TYR A O 1
ATOM 1434 N N . ALA A 1 189 ? 20.356 -40.777 10.217 1.00 38.09 189 ALA A N 1
ATOM 1435 C CA . ALA A 1 189 ? 21.534 -40.774 11.081 1.00 38.09 189 ALA A CA 1
ATOM 1436 C C . ALA A 1 189 ? 22.151 -42.183 11.125 1.00 38.09 189 ALA A C 1
ATOM 1438 O O . ALA A 1 189 ? 22.243 -42.813 12.172 1.00 38.09 189 ALA A O 1
ATOM 1439 N N . SER A 1 190 ? 22.505 -42.728 9.960 1.00 44.06 190 SER A N 1
ATOM 1440 C CA . SER A 1 190 ? 23.402 -43.887 9.864 1.00 44.06 190 SER A CA 1
ATOM 1441 C C . SER A 1 190 ? 23.945 -44.018 8.444 1.00 44.06 190 SER A C 1
ATOM 1443 O O . SER A 1 190 ? 23.475 -44.823 7.655 1.00 44.06 190 SER A O 1
ATOM 1445 N N . SER A 1 191 ? 24.895 -43.150 8.099 1.00 39.59 191 SER A N 1
ATOM 1446 C CA . SER A 1 191 ? 25.958 -43.465 7.135 1.00 39.59 191 SER A CA 1
ATOM 1447 C C . SER A 1 191 ? 27.040 -42.388 7.222 1.00 39.59 191 SER A C 1
ATOM 1449 O O . SER A 1 191 ? 27.259 -41.608 6.300 1.00 39.59 191 SER A O 1
ATOM 1451 N N . ALA A 1 192 ? 27.683 -42.307 8.383 1.00 43.59 192 ALA A N 1
ATOM 1452 C CA . ALA A 1 192 ? 28.916 -41.555 8.578 1.00 43.59 192 ALA A CA 1
ATOM 1453 C C . ALA A 1 192 ? 29.846 -42.386 9.466 1.00 43.59 192 ALA A C 1
ATOM 1455 O O . ALA A 1 192 ? 30.031 -42.082 10.637 1.00 43.59 192 ALA A O 1
ATOM 1456 N N . ALA A 1 193 ? 30.354 -43.489 8.918 1.00 38.28 193 ALA A N 1
ATOM 1457 C CA . ALA A 1 193 ? 31.576 -44.157 9.356 1.00 38.28 193 ALA A CA 1
ATOM 1458 C C . ALA A 1 193 ? 31.885 -45.281 8.362 1.00 38.28 193 ALA A C 1
ATOM 1460 O O . ALA A 1 193 ? 31.134 -46.244 8.295 1.00 38.28 193 ALA A O 1
ATOM 1461 N N . VAL A 1 194 ? 32.940 -45.111 7.564 1.00 33.72 194 VAL A N 1
ATOM 1462 C CA . VAL A 1 194 ? 34.040 -46.066 7.320 1.00 33.72 194 VAL A CA 1
ATOM 1463 C C . VAL A 1 194 ? 34.885 -45.460 6.195 1.00 33.72 194 VAL A C 1
ATOM 1465 O O . VAL A 1 194 ? 34.536 -45.530 5.020 1.00 33.72 194 VAL A O 1
ATOM 1468 N N . SER A 1 195 ? 36.007 -44.846 6.566 1.00 34.97 195 SER A N 1
ATOM 1469 C CA . SER A 1 195 ? 37.154 -44.729 5.663 1.00 34.97 195 SER A CA 1
ATOM 1470 C C . SER A 1 195 ? 37.866 -46.083 5.604 1.00 34.97 195 SER A C 1
ATOM 1472 O O . SER A 1 195 ? 37.947 -46.762 6.631 1.00 34.97 195 SER A O 1
ATOM 1474 N N . PRO A 1 196 ? 38.525 -46.404 4.483 1.00 38.81 196 PRO A N 1
ATOM 1475 C CA . PRO A 1 196 ? 39.859 -46.964 4.586 1.00 38.81 196 PRO A CA 1
ATOM 1476 C C . PRO A 1 196 ? 40.893 -46.123 3.836 1.00 38.81 196 PRO A C 1
ATOM 1478 O O . PRO A 1 196 ? 40.649 -45.517 2.795 1.00 38.81 196 PRO A O 1
ATOM 1481 N N . ILE A 1 197 ? 42.066 -46.100 4.450 1.00 35.19 197 ILE A N 1
ATOM 1482 C CA . ILE A 1 197 ? 43.322 -45.511 4.005 1.00 35.19 197 ILE A CA 1
ATOM 1483 C C . ILE A 1 197 ? 44.023 -46.450 3.001 1.00 35.19 197 ILE A C 1
ATOM 1485 O O . ILE A 1 197 ? 44.061 -47.656 3.220 1.00 35.19 197 ILE A O 1
ATOM 1489 N N . SER A 1 198 ? 44.674 -45.832 2.003 1.00 37.12 198 SER A N 1
ATOM 1490 C CA . SER A 1 198 ? 45.845 -46.272 1.208 1.00 37.12 198 SER A CA 1
ATOM 1491 C C . SER A 1 198 ? 45.695 -47.362 0.130 1.00 37.12 198 SER A C 1
ATOM 1493 O O . SER A 1 198 ? 45.360 -48.501 0.429 1.00 37.12 198 SER A O 1
ATOM 1495 N N . GLN A 1 199 ? 46.066 -47.049 -1.122 1.00 35.22 199 GLN A N 1
ATOM 1496 C CA . GLN A 1 199 ? 47.389 -47.324 -1.7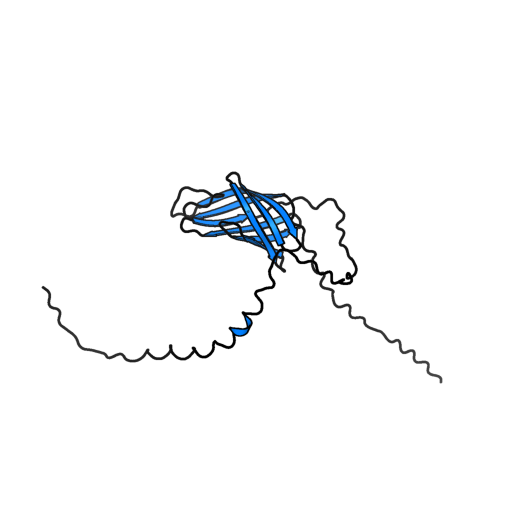37 1.00 35.22 199 GLN A CA 1
ATOM 1497 C C . GLN A 1 199 ? 47.412 -46.753 -3.179 1.00 35.22 199 GLN A C 1
ATOM 1499 O O . GLN A 1 199 ? 46.378 -46.699 -3.841 1.00 35.22 199 GLN A O 1
ATOM 1504 N N . GLY A 1 200 ? 48.562 -46.248 -3.640 1.00 35.16 200 GLY A N 1
ATOM 1505 C CA . GLY A 1 200 ? 48.677 -45.384 -4.826 1.00 35.16 200 GLY A CA 1
ATOM 1506 C C . GLY A 1 200 ? 49.043 -46.026 -6.179 1.00 35.16 200 GLY A C 1
ATOM 1507 O O . GLY A 1 200 ? 49.594 -47.118 -6.235 1.00 35.16 200 GLY A O 1
ATOM 1508 N N . GLY A 1 201 ? 48.813 -45.228 -7.240 1.00 38.56 201 GLY A N 1
ATOM 1509 C CA . GLY A 1 201 ? 49.478 -45.205 -8.565 1.00 38.56 201 GLY A CA 1
ATOM 1510 C C . GLY A 1 201 ? 49.105 -46.279 -9.614 1.00 38.56 201 GLY A C 1
ATOM 1511 O O . GLY A 1 201 ? 48.560 -47.311 -9.238 1.00 38.56 201 GLY A O 1
ATOM 1512 N N . PRO A 1 202 ? 49.438 -46.104 -10.924 1.00 48.06 202 PRO A N 1
ATOM 1513 C CA . PRO A 1 202 ? 49.996 -44.935 -11.623 1.00 48.06 202 PRO A CA 1
ATOM 1514 C C . PRO A 1 202 ? 49.114 -44.383 -12.776 1.00 48.06 202 PRO A C 1
ATOM 1516 O O . PRO A 1 202 ? 48.223 -45.039 -13.310 1.00 48.06 202 PRO A O 1
ATOM 1519 N N . VAL A 1 203 ? 49.431 -43.152 -13.185 1.00 53.44 203 VAL A N 1
ATOM 1520 C CA . VAL A 1 203 ? 48.907 -42.436 -14.361 1.00 53.44 203 VAL A CA 1
ATOM 1521 C C . VAL A 1 203 ? 49.509 -43.009 -15.650 1.00 53.44 203 VAL A C 1
ATOM 1523 O O . VAL A 1 203 ? 50.718 -43.220 -15.715 1.00 53.44 203 VAL A O 1
ATOM 1526 N N . THR A 1 204 ? 48.703 -43.172 -16.703 1.00 42.91 204 THR A N 1
ATOM 1527 C CA . THR A 1 204 ? 49.195 -43.248 -18.092 1.00 42.91 204 THR A CA 1
ATOM 1528 C C . THR A 1 204 ? 48.430 -42.256 -18.974 1.00 42.91 204 THR A C 1
ATOM 1530 O O . THR A 1 204 ? 47.200 -42.230 -18.916 1.00 42.91 204 THR A O 1
ATOM 1533 N N . PRO A 1 205 ? 49.123 -41.421 -19.769 1.00 52.81 205 PRO A N 1
ATOM 1534 C CA . PRO A 1 205 ? 48.493 -40.556 -20.753 1.00 52.81 205 PRO A CA 1
ATOM 1535 C C . PRO A 1 205 ? 48.423 -41.252 -22.119 1.00 52.81 205 PRO A C 1
ATOM 1537 O O . PRO A 1 205 ? 49.310 -42.033 -22.479 1.00 52.81 205 PRO A O 1
ATOM 1540 N N . ARG A 1 206 ? 47.403 -40.915 -22.905 1.00 43.78 206 ARG A N 1
ATOM 1541 C CA . ARG A 1 206 ? 47.431 -41.041 -24.360 1.00 43.78 206 ARG A CA 1
ATOM 1542 C C . ARG A 1 206 ? 46.844 -39.787 -24.981 1.00 43.78 206 ARG A C 1
ATOM 1544 O O . ARG A 1 206 ? 45.881 -39.260 -24.384 1.00 43.78 206 ARG A O 1
#

Secondary structure (DSSP, 8-state):
---------------------PPPP---EEEEEE-EEEEEET--GGG-----SS-EEE--EEEEEEEEEETTEEEEEEEETTEEEEEEEEE-TTSEEEEE-SS-EEEEEEEETTEEEEEEEEE-SSEEEEEEEEEEE-SPPPSS-------------------S---SSSTTSGGGSTTS-----SSSS-----------------

Sequence (206 aa):
MSKLAWIGFFAILTAAPASAQTAIPDLRGTWKGNSESIILGAGNPHHAAAPSDQPRLNSVAFTVTIDKQDGRRFSGTFSSSRGNDKFVAVISRNNTILLVDDDGYTVGTILAPNRMEWCYMHLSQAAVVALSVRQASGPGPSKGPMEVRVGAPWSMKMGTTRSPWRYDAAIRHVLQSANLRRPAILHYASSAAVSPISQGGPVTPR